Protein AF-J9C7C2-F1 (afdb_monomer_lite)

Foldseek 3Di:
DPVVVVVVVVVLVLLCLLDVVVVVVVVPDPDPVCVVVVVVVVVVVVVVVVVVVVVLLVVLVVCCVVVVDPDQPALSSVCSLVSVLVSQLVPDDVSVVVSVVVVVVVVVVVVVVLVVVLLVQLCCCLPVVVCVVVVDPDDPVRSVVSSVVSSVVVVVVVVVVVVPSNDRPCVVVVLVSQLSSQQRSVLSVCVVPPPPRDPVNNVVSNVCSNVVSVVCVVVVVVVVVVVVVD

pLDDT: mean 80.26, std 10.36, range [35.66, 93.94]

InterPro domains:
  IPR001734 Sodium/solute symporter [PF00474] (2-209)
  IPR001734 Sodium/solute symporter [PS50283] (1-223)
  IPR038377 Sodium/glucose symporter superfamily [G3DSA:1.20.1730.10] (1-229)
  IPR050277 Sodium:Solute Symporter [PTHR48086] (3-219)

Secondary structure (DSSP, 8-state):
--HHHHHHHHHHHHHGGG-HHHHHHHHT-S-HHHHHHHHHHHHHHHHHHHHHHHHHHHHHHHHHHTTSS----GGGGGGHHHHHHHHHHTT-HHHHHHHHHHHHHHHHHHHHHHHHHHHHHHHIIIIIIIIIIT-----HHHHHHHHHHHHHHHHHHHHHHHT-TTS-HHHHHHHHHHHHHHHHHHHHHHHHH-TT--HHHHHHHHHHHHHHHHHHHHHHHHHHHHHTT-

Sequence (230 aa):
YNPINILSMLAWGLGYFGMPHILIRFMAVEDAAKLRLSRRIATVWVVVSLSVAVLIGLIGNAMTAAGAVPALVGPASETLIVKIVALLAGKGWIAAIVAGVILSGILAATMSTADSQLLAASSSVSQNLLQESLGIKLSEKKSFWLARLTVVGIAVVGVILAFDPNSSVFEIVSFAWAGFGATFGPVVLCALFWKRSNLWGALSGMGVGAVANFYLEVCGTTLRWNLGHL

Organism: NCBI:txid749906

Structure (mmCIF, N/CA/C/O backbone):
data_AF-J9C7C2-F1
#
_entry.id   AF-J9C7C2-F1
#
loop_
_atom_site.group_PDB
_atom_site.id
_atom_site.type_symbol
_atom_site.label_atom_id
_atom_site.label_alt_id
_atom_site.label_comp_id
_atom_site.label_asym_id
_atom_site.label_entity_id
_atom_site.label_seq_id
_atom_site.pdbx_PDB_ins_code
_atom_site.Cartn_x
_atom_site.Cartn_y
_atom_site.Cartn_z
_atom_site.occupancy
_atom_site.B_iso_or_equiv
_atom_site.auth_seq_id
_atom_site.auth_comp_id
_atom_site.auth_asym_id
_atom_site.auth_atom_id
_atom_site.pdbx_PDB_model_num
ATOM 1 N N . TYR A 1 1 ? 17.085 -20.659 -3.217 1.00 53.34 1 TYR A N 1
ATOM 2 C CA . TYR A 1 1 ? 16.531 -19.598 -2.351 1.00 53.34 1 TYR A CA 1
ATOM 3 C C . TYR A 1 1 ? 16.647 -20.030 -0.901 1.00 53.34 1 TYR A C 1
ATOM 5 O O . TYR A 1 1 ? 16.417 -21.197 -0.618 1.00 53.34 1 TYR A O 1
ATOM 13 N N . ASN A 1 2 ? 17.049 -19.125 -0.010 1.00 70.31 2 ASN A N 1
ATOM 14 C CA . ASN A 1 2 ? 17.197 -19.403 1.421 1.00 70.31 2 ASN A CA 1
ATOM 15 C C . ASN A 1 2 ? 15.795 -19.661 2.033 1.00 70.31 2 ASN A C 1
ATOM 17 O O . ASN A 1 2 ? 14.898 -18.865 1.746 1.00 70.31 2 ASN A O 1
ATOM 21 N N . PRO A 1 3 ? 15.551 -20.725 2.826 1.00 71.62 3 PRO A N 1
ATOM 22 C CA . PRO A 1 3 ? 14.228 -21.032 3.398 1.00 71.62 3 PRO A CA 1
ATOM 23 C C . PRO A 1 3 ? 13.613 -19.874 4.196 1.00 71.62 3 PRO A C 1
ATOM 25 O O . PRO A 1 3 ? 12.400 -19.681 4.172 1.00 71.62 3 PRO A O 1
ATOM 28 N N . ILE A 1 4 ? 14.451 -19.042 4.815 1.00 69.06 4 ILE A N 1
ATOM 29 C CA . ILE A 1 4 ? 14.043 -17.799 5.479 1.00 69.06 4 ILE A CA 1
ATOM 30 C C . ILE A 1 4 ? 13.357 -16.819 4.524 1.00 69.06 4 ILE A C 1
ATOM 32 O O . ILE A 1 4 ? 12.338 -16.249 4.884 1.00 69.06 4 ILE A O 1
ATOM 36 N N . ASN A 1 5 ? 13.831 -16.676 3.286 1.00 66.56 5 ASN A N 1
ATOM 37 C CA . ASN A 1 5 ? 13.221 -15.747 2.333 1.00 66.56 5 ASN A CA 1
ATOM 38 C C . ASN A 1 5 ? 11.827 -16.222 1.914 1.00 66.56 5 ASN A C 1
ATOM 40 O O . ASN A 1 5 ? 10.921 -15.410 1.767 1.00 66.56 5 ASN A O 1
ATOM 44 N N . ILE A 1 6 ? 11.640 -17.536 1.767 1.00 68.75 6 ILE A N 1
ATOM 45 C CA . ILE A 1 6 ? 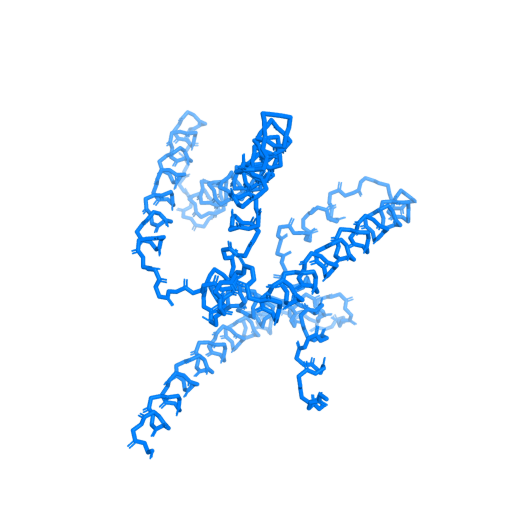10.333 -18.124 1.450 1.00 68.75 6 ILE A CA 1
ATOM 46 C C . ILE A 1 6 ? 9.366 -17.887 2.612 1.00 68.75 6 ILE A C 1
ATOM 48 O O . ILE A 1 6 ? 8.241 -17.446 2.393 1.00 68.75 6 ILE A O 1
ATOM 52 N N . LEU A 1 7 ? 9.815 -18.119 3.848 1.00 70.31 7 LEU A N 1
ATOM 53 C CA . LEU A 1 7 ? 9.001 -17.879 5.037 1.00 70.31 7 LEU A CA 1
ATOM 54 C C . LEU A 1 7 ? 8.636 -16.393 5.183 1.00 70.31 7 LEU A C 1
ATOM 56 O O . LEU A 1 7 ? 7.478 -16.074 5.442 1.00 70.31 7 LEU A O 1
ATOM 60 N N . SER A 1 8 ? 9.584 -15.485 4.935 1.00 69.00 8 SER A N 1
ATOM 61 C CA . SER A 1 8 ? 9.345 -14.039 4.943 1.00 69.00 8 SER A CA 1
ATOM 62 C C . SER A 1 8 ? 8.323 -13.626 3.882 1.00 69.00 8 SER A C 1
ATOM 64 O O . SER A 1 8 ? 7.418 -12.852 4.179 1.00 69.00 8 SER A O 1
ATOM 66 N N . MET A 1 9 ? 8.390 -14.185 2.670 1.00 70.19 9 MET A N 1
ATOM 67 C CA . MET A 1 9 ? 7.403 -13.916 1.613 1.00 70.19 9 MET A CA 1
ATOM 68 C C . MET A 1 9 ? 6.029 -14.545 1.883 1.00 70.19 9 MET A C 1
ATOM 70 O O . MET A 1 9 ? 5.031 -14.077 1.348 1.00 70.19 9 MET A O 1
ATOM 74 N N . LEU A 1 10 ? 5.939 -15.587 2.712 1.00 70.38 10 LEU A N 1
ATOM 75 C CA . LEU A 1 10 ? 4.655 -16.124 3.176 1.00 70.38 10 LEU A CA 1
ATOM 76 C C . LEU A 1 10 ? 4.070 -15.287 4.319 1.00 70.38 10 LEU A C 1
ATOM 78 O O . LEU A 1 10 ? 2.856 -15.085 4.373 1.00 70.38 10 LEU A O 1
ATOM 82 N N . ALA A 1 11 ? 4.925 -14.750 5.195 1.00 71.06 11 ALA A N 1
ATOM 83 C CA . ALA A 1 11 ? 4.525 -13.860 6.283 1.00 71.06 11 ALA A CA 1
ATOM 84 C C . ALA A 1 11 ? 3.867 -12.569 5.773 1.00 71.06 11 ALA A C 1
ATOM 86 O O . ALA A 1 11 ? 2.992 -12.031 6.450 1.00 71.06 11 ALA A O 1
ATOM 87 N N . TRP A 1 12 ? 4.197 -12.144 4.546 1.00 73.38 12 TRP A N 1
ATOM 88 C CA . TRP A 1 12 ? 3.485 -11.091 3.820 1.00 73.38 12 TRP A CA 1
ATOM 89 C C . TRP A 1 12 ? 1.954 -11.339 3.870 1.00 73.38 12 TRP A C 1
ATOM 91 O O . TRP A 1 12 ? 1.187 -10.492 4.324 1.00 73.38 12 TRP A O 1
ATOM 101 N N . GLY A 1 13 ? 1.479 -12.548 3.554 1.00 72.81 13 GLY A N 1
ATOM 102 C CA . GLY A 1 13 ? 0.043 -12.868 3.564 1.00 72.81 13 GLY A CA 1
ATOM 103 C C . GLY A 1 13 ? -0.665 -12.648 4.912 1.00 72.81 13 GLY A C 1
ATOM 104 O O . GLY A 1 13 ? -1.847 -12.302 4.932 1.00 72.81 13 GLY A O 1
ATOM 105 N N . LEU A 1 14 ? 0.049 -12.784 6.034 1.00 72.06 14 LEU A N 1
ATOM 106 C CA . LEU A 1 14 ? -0.508 -12.583 7.377 1.00 72.06 14 LEU A CA 1
ATOM 107 C C . LEU A 1 14 ? -0.761 -11.104 7.700 1.00 72.06 14 LEU A C 1
ATOM 109 O O . LEU A 1 14 ? -1.645 -10.795 8.500 1.00 72.06 14 LEU A O 1
ATOM 113 N N . GLY A 1 15 ? -0.053 -10.182 7.042 1.00 73.94 15 GLY A N 1
ATOM 114 C CA . GLY A 1 15 ? -0.240 -8.745 7.232 1.00 73.94 15 GLY A CA 1
ATOM 115 C C . GLY A 1 15 ? -1.635 -8.253 6.827 1.00 73.94 15 GLY A C 1
ATOM 116 O O . GLY A 1 15 ? -2.112 -7.255 7.363 1.00 73.94 15 GLY A O 1
ATOM 117 N N . TYR A 1 16 ? -2.338 -8.962 5.933 1.00 78.44 16 TYR A N 1
ATOM 118 C CA . TYR A 1 16 ? -3.707 -8.612 5.527 1.00 78.44 16 TYR A CA 1
ATOM 119 C C . TYR A 1 16 ? -4.706 -8.629 6.692 1.00 78.44 16 TYR A C 1
ATOM 121 O O . TYR A 1 16 ? -5.627 -7.814 6.714 1.00 78.44 16 TYR A O 1
ATOM 129 N N . PHE A 1 17 ? -4.515 -9.505 7.683 1.00 74.00 17 PHE A N 1
ATOM 130 C CA . PHE A 1 17 ? -5.394 -9.572 8.856 1.00 74.00 17 PHE A CA 1
ATOM 131 C C . PHE A 1 17 ? -5.245 -8.360 9.779 1.00 74.00 17 PHE A C 1
ATOM 133 O O . PHE A 1 17 ? -6.165 -8.058 10.529 1.00 74.00 17 PHE A O 1
ATOM 140 N N . GLY A 1 18 ? -4.110 -7.656 9.723 1.00 75.38 18 GLY A N 1
ATOM 141 C CA . GLY A 1 18 ? -3.848 -6.463 10.529 1.00 75.38 18 GLY A CA 1
ATOM 142 C C . GLY A 1 18 ? -4.337 -5.157 9.900 1.00 75.38 18 GLY A C 1
ATOM 143 O O . GLY A 1 18 ? -4.138 -4.093 10.475 1.00 75.38 18 GLY A O 1
ATOM 144 N N . MET A 1 19 ? -4.955 -5.196 8.716 1.00 82.06 19 MET A N 1
ATOM 145 C CA . MET A 1 19 ? -5.373 -3.989 8.007 1.00 82.06 19 MET A CA 1
ATOM 146 C C . MET A 1 19 ? -6.823 -3.601 8.343 1.00 82.06 19 MET A C 1
ATOM 148 O O . MET A 1 19 ? -7.756 -4.189 7.784 1.00 82.06 19 MET A O 1
ATOM 152 N N . PRO A 1 20 ? -7.065 -2.568 9.174 1.00 72.62 20 PRO A N 1
ATOM 153 C CA . PRO A 1 20 ? -8.422 -2.201 9.584 1.00 72.62 20 PRO A CA 1
ATOM 154 C C . PRO A 1 20 ? -9.309 -1.802 8.398 1.00 72.62 20 PRO A C 1
ATOM 156 O O . PRO A 1 20 ? -10.482 -2.162 8.360 1.00 72.62 20 PRO A O 1
ATOM 159 N N . HIS A 1 21 ? -8.746 -1.150 7.378 1.00 74.75 21 HIS A N 1
ATOM 160 C CA . HIS A 1 21 ? -9.484 -0.714 6.188 1.00 74.75 21 HIS A CA 1
ATOM 161 C C . HIS A 1 21 ? -10.038 -1.872 5.334 1.00 74.75 21 HIS A C 1
ATOM 163 O O . HIS A 1 21 ? -11.020 -1.691 4.615 1.00 74.75 21 HIS A O 1
ATOM 169 N N . ILE A 1 22 ? -9.432 -3.061 5.406 1.00 78.12 22 ILE A N 1
ATOM 170 C CA . ILE A 1 22 ? -9.943 -4.265 4.738 1.00 78.12 22 ILE A CA 1
ATOM 171 C C . ILE A 1 22 ? -10.990 -4.941 5.625 1.00 78.12 22 ILE A C 1
ATOM 173 O O . ILE A 1 22 ? -12.046 -5.344 5.137 1.00 78.12 22 ILE A O 1
ATOM 177 N N . LEU A 1 23 ? -10.736 -5.017 6.934 1.00 74.38 23 LEU A N 1
ATOM 178 C CA . LEU A 1 23 ? -11.652 -5.632 7.897 1.00 74.38 23 LEU A CA 1
ATOM 179 C C . LEU A 1 23 ? -13.019 -4.943 7.918 1.00 74.38 23 LEU A C 1
ATOM 181 O O . LEU A 1 23 ? -14.037 -5.628 7.846 1.00 74.38 23 LEU A O 1
ATOM 185 N N . ILE A 1 24 ? -13.060 -3.607 7.913 1.00 74.31 24 ILE A N 1
ATOM 186 C CA . ILE A 1 24 ? -14.331 -2.864 7.872 1.00 74.31 24 ILE A CA 1
ATOM 187 C C . ILE A 1 24 ? -15.140 -3.163 6.603 1.00 74.31 24 ILE A C 1
ATOM 189 O O . ILE A 1 24 ? -16.366 -3.194 6.652 1.00 74.31 24 ILE A O 1
ATOM 193 N N . ARG A 1 25 ? -14.477 -3.451 5.473 1.00 75.38 25 ARG A N 1
ATOM 194 C CA . ARG A 1 25 ? -15.160 -3.838 4.229 1.00 75.38 25 ARG A CA 1
ATOM 195 C C . ARG A 1 25 ? -15.756 -5.236 4.321 1.00 75.38 25 ARG A C 1
ATOM 197 O O . ARG A 1 25 ? -16.823 -5.455 3.764 1.00 75.38 25 ARG A O 1
ATOM 204 N N . PHE A 1 26 ? -15.107 -6.162 5.029 1.00 73.19 26 PHE A N 1
ATOM 205 C CA . PHE A 1 26 ? -15.687 -7.476 5.318 1.00 73.19 26 PHE A CA 1
ATOM 206 C C . PHE A 1 26 ? -16.857 -7.391 6.304 1.00 73.19 26 PHE A C 1
ATOM 208 O O . PHE A 1 26 ? -17.831 -8.119 6.143 1.00 73.19 26 PHE A O 1
ATOM 215 N N . MET A 1 27 ? -16.785 -6.489 7.287 1.00 72.88 27 MET A N 1
ATOM 216 C CA . MET A 1 27 ? -17.865 -6.257 8.253 1.00 72.88 27 MET A CA 1
ATOM 217 C C . MET A 1 27 ? -19.093 -5.582 7.629 1.00 72.88 27 MET A C 1
ATOM 219 O O . MET A 1 27 ? -20.205 -5.814 8.087 1.00 72.88 27 MET A O 1
ATOM 223 N N . ALA A 1 28 ? -18.907 -4.782 6.576 1.00 76.19 28 ALA A N 1
ATOM 224 C CA . ALA A 1 28 ? -19.986 -4.101 5.859 1.00 76.19 28 ALA A CA 1
ATOM 225 C C . ALA A 1 28 ? -20.731 -4.992 4.842 1.00 76.19 28 ALA A C 1
ATOM 227 O O . ALA A 1 28 ? -21.589 -4.498 4.112 1.00 76.19 28 ALA A O 1
ATOM 228 N N . VAL A 1 29 ? -20.406 -6.287 4.737 1.00 77.88 29 VAL A N 1
ATOM 229 C CA . VAL A 1 29 ? -21.066 -7.170 3.767 1.00 77.88 29 VAL A CA 1
ATOM 230 C C . VAL A 1 29 ? -22.451 -7.579 4.260 1.00 77.88 29 VAL A C 1
ATOM 232 O O . VAL A 1 29 ? -22.587 -8.311 5.234 1.00 77.88 29 VAL A O 1
ATOM 235 N N . GLU A 1 30 ? -23.473 -7.146 3.524 1.00 71.62 30 GLU A N 1
ATOM 236 C CA . GLU A 1 30 ? -24.891 -7.374 3.838 1.00 71.62 30 GLU A CA 1
ATOM 237 C C . GLU A 1 30 ? -25.317 -8.848 3.748 1.00 71.62 30 GLU A C 1
ATOM 239 O O . GLU A 1 30 ? -26.194 -9.288 4.487 1.00 71.62 30 GLU A O 1
ATOM 244 N N . ASP A 1 31 ? -24.709 -9.621 2.841 1.00 83.25 31 ASP A N 1
ATOM 245 C CA . ASP A 1 31 ? -25.094 -11.008 2.568 1.00 83.25 31 ASP A CA 1
ATOM 246 C C . ASP A 1 31 ? -23.875 -11.939 2.547 1.00 83.25 31 ASP A C 1
ATOM 248 O O . ASP A 1 31 ? -23.047 -11.932 1.625 1.00 83.25 31 ASP A O 1
ATOM 252 N N . ALA A 1 32 ? -23.799 -12.802 3.560 1.00 78.06 32 ALA A N 1
ATOM 253 C CA . ALA A 1 32 ? -22.744 -13.795 3.698 1.00 78.06 32 ALA A CA 1
ATOM 254 C C . ALA A 1 32 ? -22.706 -14.804 2.533 1.00 78.06 32 ALA A C 1
ATOM 256 O O . ALA A 1 32 ? -21.648 -15.366 2.235 1.00 78.06 32 ALA A O 1
ATOM 257 N N . ALA A 1 33 ? -23.818 -15.026 1.820 1.00 80.50 33 ALA A N 1
ATOM 258 C CA . ALA A 1 33 ? -23.831 -15.886 0.641 1.00 80.50 33 ALA A CA 1
ATOM 259 C C . ALA A 1 33 ? -23.003 -15.284 -0.509 1.00 80.50 33 ALA A C 1
ATOM 261 O O . ALA A 1 33 ? -22.289 -16.018 -1.204 1.00 80.50 33 ALA A O 1
ATOM 262 N N . LYS A 1 34 ? -23.008 -13.950 -0.654 1.00 79.19 34 LYS A N 1
ATOM 263 C CA . LYS A 1 34 ? -22.245 -13.221 -1.684 1.00 79.19 34 LYS A CA 1
ATOM 264 C C . LYS A 1 34 ? -20.745 -13.152 -1.385 1.00 79.19 34 LYS A C 1
ATOM 266 O O . LYS A 1 34 ? -19.950 -12.998 -2.316 1.00 79.19 34 LYS A O 1
ATOM 271 N N . LEU A 1 35 ? -20.325 -13.373 -0.134 1.00 79.69 35 LEU A N 1
ATOM 272 C CA . LEU A 1 35 ? -18.903 -13.429 0.242 1.00 79.69 35 LEU A CA 1
ATOM 273 C C . LEU A 1 35 ? -18.131 -14.502 -0.529 1.00 79.69 35 LEU A C 1
ATOM 275 O O . LEU A 1 35 ? -16.985 -14.277 -0.915 1.00 79.69 35 LEU A O 1
ATOM 279 N N . ARG A 1 36 ? -18.744 -15.665 -0.794 1.00 80.75 36 ARG A N 1
ATOM 280 C CA . ARG A 1 36 ? -18.074 -16.761 -1.519 1.00 80.75 36 ARG A CA 1
ATOM 281 C C . ARG A 1 36 ? -17.736 -16.378 -2.958 1.00 80.75 36 ARG A C 1
ATOM 283 O O . ARG A 1 36 ? -16.661 -16.733 -3.443 1.00 80.75 36 ARG A O 1
ATOM 290 N N . LEU A 1 37 ? -18.638 -15.656 -3.620 1.00 84.38 37 LEU A N 1
ATOM 291 C CA . LEU A 1 37 ? -18.438 -15.164 -4.980 1.00 84.38 37 LEU A CA 1
ATOM 292 C C . LEU A 1 37 ? -17.423 -14.014 -4.998 1.00 84.38 37 LEU A C 1
ATOM 294 O O . LEU A 1 37 ? -16.458 -14.082 -5.756 1.00 84.38 37 LEU A O 1
ATOM 298 N N . SER A 1 38 ? -17.576 -13.038 -4.097 1.00 83.94 38 SER A N 1
ATOM 299 C CA . SER A 1 38 ? -16.636 -11.920 -3.936 1.00 83.94 38 SER A CA 1
ATOM 300 C C . SER A 1 38 ? -15.202 -12.407 -3.703 1.00 83.94 38 SER A C 1
ATOM 302 O O . SER A 1 38 ? -14.287 -12.013 -4.425 1.00 83.94 38 SER A O 1
ATOM 304 N N . ARG A 1 39 ? -15.011 -13.371 -2.789 1.00 85.69 39 ARG A N 1
ATOM 305 C CA . ARG A 1 39 ? -13.702 -13.984 -2.527 1.00 85.69 39 ARG A CA 1
ATOM 306 C C . ARG A 1 39 ? -13.099 -14.596 -3.787 1.00 85.69 39 ARG A C 1
ATOM 308 O O . ARG A 1 39 ? -11.932 -14.364 -4.063 1.00 85.69 39 ARG A O 1
ATOM 315 N N . ARG A 1 40 ? -13.870 -15.381 -4.550 1.00 87.75 40 ARG A N 1
ATOM 316 C CA . ARG A 1 40 ? -13.365 -16.030 -5.773 1.00 87.75 40 ARG A CA 1
ATOM 317 C C . ARG A 1 40 ? -12.929 -15.003 -6.810 1.00 87.75 40 ARG A C 1
ATOM 319 O O . ARG A 1 40 ? -11.835 -15.137 -7.343 1.00 87.75 40 ARG A O 1
ATOM 326 N N . ILE A 1 41 ? -13.749 -13.985 -7.058 1.00 89.69 41 ILE A N 1
ATOM 327 C CA . ILE A 1 41 ? -13.428 -12.926 -8.022 1.00 89.69 41 ILE A CA 1
ATOM 328 C C . ILE A 1 41 ? -12.165 -12.179 -7.582 1.00 89.69 41 ILE A C 1
ATOM 330 O O . ILE A 1 41 ? -11.237 -12.040 -8.375 1.00 89.69 41 ILE A O 1
ATOM 334 N N . ALA A 1 42 ? -12.089 -11.778 -6.310 1.00 86.38 42 ALA A N 1
ATOM 335 C CA . ALA A 1 42 ? -10.925 -11.089 -5.764 1.00 86.38 42 ALA A CA 1
ATOM 336 C C . ALA A 1 42 ? -9.651 -11.942 -5.871 1.00 86.38 42 ALA A C 1
ATOM 338 O O . ALA A 1 42 ? -8.631 -11.460 -6.356 1.00 86.38 42 ALA A O 1
ATOM 339 N N . THR A 1 43 ? -9.702 -13.221 -5.482 1.00 88.88 43 THR A N 1
ATOM 340 C CA . THR A 1 43 ? -8.540 -14.118 -5.561 1.00 88.88 43 THR A CA 1
ATOM 341 C C . THR A 1 43 ? -8.097 -14.355 -7.004 1.00 88.88 43 THR A C 1
ATOM 343 O O . THR A 1 43 ? -6.902 -14.291 -7.274 1.00 88.88 43 THR A O 1
ATOM 346 N N . VAL A 1 44 ? -9.025 -14.590 -7.940 1.00 93.56 44 VAL A N 1
ATOM 347 C CA . VAL A 1 44 ? -8.685 -14.772 -9.363 1.00 93.56 44 VAL A CA 1
ATOM 348 C C . VAL A 1 44 ? -8.004 -13.521 -9.909 1.00 93.56 44 VAL A C 1
ATOM 350 O O . VAL A 1 44 ? -6.953 -13.625 -10.536 1.00 93.56 44 VAL A O 1
ATOM 353 N N . TRP A 1 45 ? -8.554 -12.340 -9.620 1.00 92.19 45 TRP A N 1
ATOM 354 C CA . TRP A 1 45 ? -7.983 -11.087 -10.099 1.00 92.19 45 TRP A CA 1
ATOM 355 C C . TRP A 1 45 ? -6.586 -10.818 -9.530 1.00 92.19 45 TRP A C 1
ATOM 357 O O . TRP A 1 45 ? -5.698 -10.403 -10.270 1.00 92.19 45 TRP A O 1
ATOM 367 N N . VAL A 1 46 ? -6.362 -11.122 -8.246 1.00 89.50 46 VAL A N 1
ATOM 368 C CA . VAL A 1 46 ? -5.043 -11.005 -7.601 1.00 89.50 46 VAL A CA 1
ATOM 369 C C . VAL A 1 46 ? -4.025 -11.964 -8.217 1.00 89.50 46 VAL A C 1
ATOM 371 O O . VAL A 1 46 ? -2.896 -11.569 -8.486 1.00 89.50 46 VAL A O 1
ATOM 374 N N . VAL A 1 47 ? -4.403 -13.219 -8.473 1.00 91.56 47 VAL A N 1
ATOM 375 C CA . VAL A 1 47 ? -3.491 -14.192 -9.097 1.00 91.56 47 VAL A CA 1
ATOM 376 C C . VAL A 1 47 ? -3.103 -13.741 -10.502 1.00 91.56 47 VAL A C 1
ATOM 378 O O . VAL A 1 47 ? -1.925 -13.797 -10.856 1.00 91.56 47 VAL A O 1
ATOM 381 N N . VAL A 1 48 ? -4.065 -13.255 -11.291 1.00 93.81 48 VAL A N 1
ATOM 382 C CA . VAL A 1 48 ? -3.804 -12.745 -12.642 1.00 93.81 48 VAL A CA 1
ATOM 383 C C . VAL A 1 48 ? -2.884 -11.524 -12.594 1.00 93.81 48 VAL A C 1
ATOM 385 O O . VAL A 1 48 ? -1.866 -11.510 -13.285 1.00 93.81 48 VAL A O 1
ATOM 388 N N . SER A 1 49 ? -3.184 -10.525 -11.759 1.00 90.50 49 SER A N 1
ATOM 389 C CA . SER A 1 49 ? -2.387 -9.294 -11.691 1.00 90.50 49 SER A CA 1
ATOM 390 C C . SER A 1 49 ? -0.962 -9.539 -11.186 1.00 90.50 49 SER A C 1
ATOM 392 O O . SER A 1 49 ? -0.012 -9.021 -11.774 1.00 90.50 49 SER A O 1
ATOM 394 N N . LEU A 1 50 ? -0.784 -10.385 -10.165 1.00 88.69 50 LEU A N 1
ATOM 395 C CA . LEU A 1 50 ? 0.542 -10.760 -9.668 1.00 88.69 50 LEU A CA 1
ATOM 396 C C . LEU A 1 50 ? 1.330 -11.570 -10.700 1.00 88.69 50 LEU A C 1
ATOM 398 O O . LEU A 1 50 ? 2.525 -11.338 -10.865 1.00 88.69 50 LEU A O 1
ATOM 402 N N . SER A 1 51 ? 0.674 -12.470 -11.438 1.00 90.38 51 SER A N 1
ATOM 403 C CA . SER A 1 51 ? 1.332 -13.227 -12.511 1.00 90.38 51 SER A CA 1
ATOM 404 C C . SER A 1 51 ? 1.860 -12.296 -13.604 1.00 90.38 51 SER A C 1
ATOM 406 O O . SER A 1 51 ? 3.001 -12.441 -14.037 1.00 90.38 51 SER A O 1
ATOM 408 N N . VAL A 1 52 ? 1.073 -11.292 -14.005 1.00 90.25 52 VAL A N 1
ATOM 409 C CA . VAL A 1 52 ? 1.505 -10.273 -14.975 1.00 90.25 52 VAL A CA 1
ATOM 410 C C . VAL A 1 52 ? 2.690 -9.465 -14.438 1.00 90.25 52 VAL A C 1
ATOM 412 O O . VAL A 1 52 ? 3.670 -9.279 -15.158 1.00 90.25 52 VAL A O 1
ATOM 415 N N . ALA A 1 53 ? 2.650 -9.035 -13.174 1.00 87.56 53 ALA A N 1
ATOM 416 C CA . ALA A 1 53 ? 3.753 -8.298 -12.556 1.00 87.56 53 ALA A CA 1
ATOM 417 C C . ALA A 1 53 ? 5.061 -9.114 -12.535 1.00 87.56 53 ALA A C 1
ATOM 419 O O . ALA A 1 53 ? 6.121 -8.594 -12.889 1.00 87.56 53 ALA A O 1
ATOM 420 N N . VAL A 1 54 ? 4.985 -10.406 -12.196 1.00 88.25 54 VAL A N 1
ATOM 421 C CA . VAL A 1 54 ? 6.140 -11.321 -12.206 1.00 88.25 54 VAL A CA 1
ATOM 422 C C . VAL A 1 54 ? 6.703 -11.487 -13.618 1.00 88.25 54 VAL A C 1
ATOM 424 O O . VAL A 1 54 ? 7.917 -11.415 -13.800 1.00 88.25 54 VAL A O 1
ATOM 427 N N . LEU A 1 55 ? 5.844 -11.661 -14.629 1.00 88.12 55 LEU A N 1
ATOM 428 C CA . LEU A 1 55 ? 6.278 -11.777 -16.024 1.00 88.12 55 LEU A CA 1
ATOM 429 C C . LEU A 1 55 ? 7.006 -10.516 -16.504 1.00 88.12 55 LEU A C 1
ATOM 431 O O . LEU A 1 55 ? 8.056 -10.625 -17.134 1.00 88.12 55 LEU A O 1
ATOM 435 N N . ILE A 1 56 ? 6.501 -9.327 -16.167 1.00 86.62 56 ILE A N 1
ATOM 436 C CA . ILE A 1 56 ? 7.163 -8.056 -16.501 1.00 86.62 56 ILE A CA 1
ATOM 437 C C . ILE A 1 56 ? 8.539 -7.968 -15.824 1.00 86.62 56 ILE A C 1
ATOM 439 O O . ILE A 1 56 ? 9.512 -7.578 -16.470 1.00 86.62 56 ILE A O 1
ATOM 443 N N . GLY A 1 57 ? 8.646 -8.385 -14.558 1.00 84.75 57 GLY A N 1
ATOM 444 C CA . GLY A 1 57 ? 9.924 -8.453 -13.843 1.00 84.75 57 GLY A CA 1
ATOM 445 C C . GLY A 1 57 ? 10.927 -9.410 -14.498 1.00 84.75 57 GLY A C 1
ATOM 446 O O . GLY A 1 57 ? 12.089 -9.053 -14.689 1.00 84.75 57 GLY A O 1
ATOM 447 N N . LEU A 1 58 ? 10.475 -10.598 -14.915 1.00 85.62 58 LEU A N 1
ATOM 448 C CA . LEU A 1 58 ? 11.305 -11.574 -15.632 1.00 85.62 58 LEU A CA 1
ATOM 449 C C . LEU A 1 58 ? 11.789 -11.035 -16.984 1.00 85.62 58 LEU A C 1
ATOM 451 O O . LEU A 1 58 ? 12.972 -11.160 -17.304 1.00 85.62 58 LEU A O 1
ATOM 455 N N . ILE A 1 59 ? 10.902 -10.397 -17.753 1.00 85.25 59 ILE A N 1
ATOM 456 C CA . ILE A 1 59 ? 11.247 -9.765 -19.034 1.00 85.25 59 ILE A CA 1
ATOM 457 C C . ILE A 1 59 ? 12.266 -8.645 -18.815 1.00 85.25 59 ILE A C 1
ATOM 459 O O . ILE A 1 59 ? 13.265 -8.581 -19.526 1.00 85.25 59 ILE A O 1
ATOM 463 N N . GLY A 1 60 ? 12.068 -7.788 -17.813 1.00 82.25 60 GLY A N 1
ATOM 464 C CA . GLY A 1 60 ? 13.007 -6.712 -17.510 1.00 82.25 60 GLY A CA 1
ATOM 465 C C . GLY A 1 60 ? 14.387 -7.207 -17.069 1.00 82.25 60 GLY A C 1
ATOM 466 O O . GLY A 1 60 ? 15.403 -6.632 -17.469 1.00 82.25 60 GLY A O 1
ATOM 467 N N . ASN A 1 61 ? 14.446 -8.321 -16.334 1.00 80.44 61 ASN A N 1
ATOM 468 C CA . ASN A 1 61 ? 15.707 -8.985 -16.011 1.00 80.44 61 ASN A CA 1
ATOM 469 C C . ASN A 1 61 ? 16.398 -9.535 -17.273 1.00 80.44 61 ASN A C 1
ATOM 471 O O . ASN A 1 61 ? 17.592 -9.324 -17.470 1.00 80.44 61 ASN A O 1
ATOM 475 N N . ALA A 1 62 ? 15.646 -10.169 -18.179 1.00 81.56 62 ALA A N 1
ATOM 476 C CA . ALA A 1 62 ? 16.181 -10.648 -19.454 1.00 81.56 62 ALA A CA 1
ATOM 477 C C . ALA A 1 62 ? 16.672 -9.499 -20.358 1.00 81.56 62 ALA A C 1
ATOM 479 O O . ALA A 1 62 ? 17.722 -9.614 -20.986 1.00 81.56 62 ALA A O 1
ATOM 480 N N . MET A 1 63 ? 15.965 -8.363 -20.387 1.00 79.06 63 MET A N 1
ATOM 481 C CA . MET A 1 63 ? 16.385 -7.160 -21.120 1.00 79.06 63 MET A CA 1
ATOM 482 C C . MET A 1 63 ? 17.660 -6.540 -20.543 1.00 79.06 63 MET A C 1
ATOM 484 O O . MET A 1 63 ? 18.499 -6.050 -21.297 1.00 79.06 63 MET A O 1
ATOM 488 N N . THR A 1 64 ? 17.819 -6.587 -19.221 1.00 79.00 64 THR A N 1
ATOM 489 C CA . THR A 1 64 ? 19.053 -6.177 -18.541 1.00 79.00 64 THR A CA 1
ATOM 490 C C . THR A 1 64 ? 20.215 -7.096 -18.920 1.00 79.00 64 THR A C 1
ATOM 492 O O . THR A 1 64 ? 21.280 -6.618 -19.300 1.00 79.00 64 THR A O 1
ATOM 495 N N . ALA A 1 65 ? 19.996 -8.415 -18.901 1.00 74.44 65 ALA A N 1
ATOM 496 C CA . ALA A 1 65 ? 21.000 -9.404 -19.295 1.00 74.44 65 ALA A CA 1
ATOM 497 C C . ALA A 1 65 ? 21.398 -9.297 -20.780 1.00 74.44 65 ALA A C 1
ATOM 499 O O . ALA A 1 65 ? 22.548 -9.541 -21.131 1.00 74.44 65 ALA A O 1
ATOM 500 N N . ALA A 1 66 ? 20.468 -8.885 -21.645 1.00 75.50 66 ALA A N 1
ATOM 501 C CA . ALA A 1 66 ? 20.711 -8.622 -23.063 1.00 75.50 66 ALA A CA 1
ATOM 502 C C . ALA A 1 66 ? 21.365 -7.250 -23.344 1.00 75.50 66 ALA A C 1
ATOM 504 O O . ALA A 1 66 ? 21.587 -6.911 -24.504 1.00 75.50 66 ALA A O 1
ATOM 505 N N . GLY A 1 67 ? 21.639 -6.439 -22.314 1.00 73.12 67 GLY A N 1
ATOM 506 C CA . GLY A 1 67 ? 22.254 -5.114 -22.450 1.00 73.12 67 GLY A CA 1
ATOM 507 C C . GLY A 1 67 ? 21.321 -4.011 -22.968 1.00 73.12 67 GLY A C 1
ATOM 508 O O . GLY A 1 67 ? 21.783 -2.914 -23.268 1.00 73.12 67 GLY A O 1
ATOM 509 N N . ALA A 1 68 ? 20.012 -4.266 -23.069 1.00 69.88 68 ALA A N 1
ATOM 510 C CA . ALA A 1 68 ? 19.036 -3.282 -23.545 1.00 69.88 68 ALA A CA 1
ATOM 511 C C . ALA A 1 68 ? 18.658 -2.240 -22.475 1.00 69.88 68 ALA A C 1
ATOM 513 O O . ALA A 1 68 ? 18.206 -1.148 -22.811 1.00 69.88 68 ALA A O 1
ATOM 514 N N . VAL A 1 69 ? 18.823 -2.575 -21.191 1.00 70.50 69 VAL A N 1
ATOM 515 C CA . VAL A 1 69 ? 18.542 -1.710 -20.032 1.00 70.50 69 VAL A CA 1
ATOM 516 C C . VAL A 1 69 ? 19.747 -1.785 -19.084 1.00 70.50 69 VAL A C 1
ATOM 518 O O . VAL A 1 69 ? 20.265 -2.884 -18.880 1.00 70.50 69 VAL A O 1
ATOM 521 N N . PRO A 1 70 ? 20.216 -0.670 -18.490 1.00 70.88 70 PRO A N 1
ATOM 522 C CA . PRO A 1 70 ? 21.266 -0.721 -17.473 1.00 70.88 70 PRO A CA 1
ATOM 523 C C . PRO A 1 70 ? 20.820 -1.560 -16.272 1.00 70.88 70 PRO A C 1
ATOM 525 O O . PRO A 1 70 ? 19.647 -1.522 -15.903 1.00 70.88 70 PRO A O 1
ATOM 528 N N . ALA A 1 71 ? 21.754 -2.272 -15.636 1.00 67.19 71 ALA A N 1
ATOM 529 C CA . ALA A 1 71 ? 21.465 -3.069 -14.448 1.00 67.19 71 ALA A CA 1
ATOM 530 C C . ALA A 1 71 ? 20.873 -2.199 -13.332 1.00 67.19 71 ALA A C 1
ATOM 532 O O . ALA A 1 71 ? 21.541 -1.336 -12.764 1.00 67.19 71 ALA A O 1
ATOM 533 N N . LEU A 1 72 ? 19.588 -2.412 -13.050 1.00 69.38 72 LEU A N 1
ATOM 534 C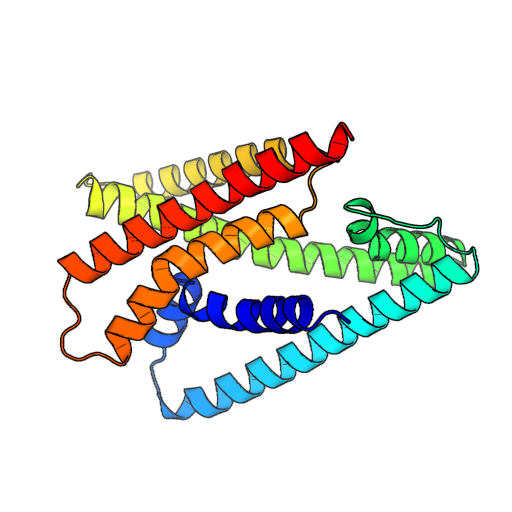 CA . LEU A 1 72 ? 18.863 -1.720 -11.996 1.00 69.38 72 LEU A CA 1
ATOM 535 C C . LEU A 1 72 ? 19.007 -2.518 -10.700 1.00 69.38 72 LEU A C 1
ATOM 537 O O . LEU A 1 72 ? 18.401 -3.578 -10.555 1.00 69.38 72 LEU A O 1
ATOM 541 N N . VAL A 1 73 ? 19.803 -2.008 -9.763 1.00 63.00 73 VAL A N 1
ATOM 542 C CA . VAL A 1 73 ? 20.000 -2.619 -8.442 1.00 63.00 73 VAL A CA 1
ATOM 543 C C . VAL A 1 73 ? 19.414 -1.696 -7.373 1.00 63.00 73 VAL A C 1
ATOM 545 O O . VAL A 1 73 ? 19.549 -0.476 -7.461 1.00 63.00 73 VAL A O 1
ATOM 548 N N . GLY A 1 74 ? 18.742 -2.270 -6.372 1.00 67.25 74 GLY A N 1
ATOM 549 C CA . GLY A 1 74 ? 18.163 -1.515 -5.256 1.00 67.25 74 GLY A CA 1
ATOM 550 C C . GLY A 1 74 ? 16.898 -0.722 -5.636 1.00 67.25 74 GLY A C 1
ATOM 551 O O . GLY A 1 74 ? 16.123 -1.201 -6.472 1.00 67.25 74 GLY A O 1
ATOM 552 N N . PRO A 1 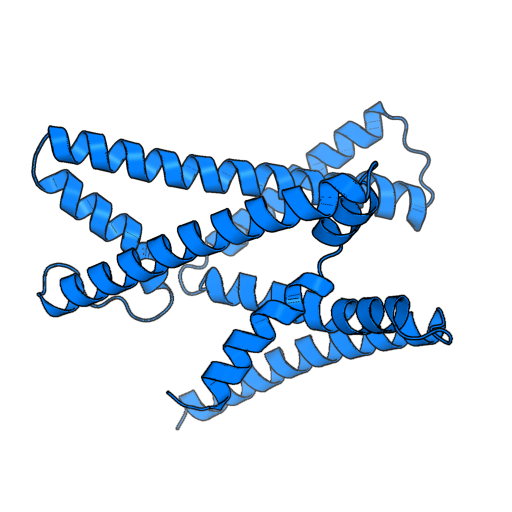75 ? 16.676 0.480 -5.063 1.00 65.94 75 PRO A N 1
ATOM 553 C CA . PRO A 1 75 ? 15.486 1.312 -5.312 1.00 65.94 75 PRO A CA 1
ATOM 554 C C . PRO A 1 75 ? 15.247 1.610 -6.799 1.00 65.94 75 PRO A C 1
ATOM 556 O O . PRO A 1 75 ? 14.115 1.715 -7.263 1.00 65.94 75 PRO A O 1
ATOM 559 N N . ALA A 1 76 ? 16.319 1.645 -7.597 1.00 69.75 76 ALA A N 1
ATOM 560 C CA . ALA A 1 76 ? 16.237 1.865 -9.035 1.00 69.75 76 ALA A CA 1
ATOM 561 C C . ALA A 1 76 ? 15.478 0.750 -9.786 1.00 69.75 76 ALA A C 1
ATOM 563 O O . ALA A 1 76 ? 14.988 0.997 -10.891 1.00 69.75 76 ALA A O 1
ATOM 564 N N . SER A 1 77 ? 15.346 -0.452 -9.208 1.00 76.00 77 SER A N 1
ATOM 565 C CA . SER A 1 77 ? 14.576 -1.566 -9.790 1.00 76.00 77 SER A CA 1
ATOM 566 C C . SER A 1 77 ? 13.079 -1.266 -9.915 1.00 76.00 77 SER A C 1
ATOM 568 O O . SER A 1 77 ? 12.430 -1.757 -10.836 1.00 76.00 77 SER A O 1
ATOM 570 N N . GLU A 1 78 ? 12.543 -0.375 -9.081 1.00 77.00 78 GLU A N 1
ATOM 571 C CA . GLU A 1 78 ? 11.139 0.051 -9.132 1.00 77.00 78 GLU A CA 1
ATOM 572 C C . GLU A 1 78 ? 10.843 0.887 -10.389 1.00 77.00 78 GLU A C 1
ATOM 574 O O . GLU A 1 78 ? 9.718 0.913 -10.887 1.00 77.00 78 GLU A O 1
ATOM 579 N N . THR A 1 79 ? 11.874 1.504 -10.980 1.00 81.31 79 THR A N 1
ATOM 580 C CA . THR A 1 79 ? 11.758 2.295 -12.219 1.00 81.31 79 THR A CA 1
ATOM 581 C C . THR A 1 79 ? 11.799 1.449 -13.496 1.00 81.31 79 THR A C 1
ATOM 583 O O . THR A 1 79 ? 11.686 1.987 -14.600 1.00 81.31 79 THR A O 1
ATOM 586 N N . LEU A 1 80 ? 11.939 0.123 -13.373 1.00 82.69 80 LEU A N 1
ATOM 587 C CA . LEU A 1 80 ? 12.096 -0.811 -14.491 1.00 82.69 80 LEU A CA 1
ATOM 588 C C . LEU A 1 80 ? 11.002 -0.647 -15.551 1.00 82.69 80 LEU A C 1
ATOM 590 O O . LEU A 1 80 ? 11.309 -0.531 -16.736 1.00 82.69 80 LEU A O 1
ATOM 594 N N . ILE A 1 81 ? 9.737 -0.586 -15.129 1.00 82.88 81 ILE A N 1
ATOM 595 C CA . ILE A 1 81 ? 8.598 -0.464 -16.048 1.00 82.88 81 ILE A CA 1
ATOM 596 C C . ILE A 1 81 ? 8.683 0.851 -16.830 1.00 82.88 81 ILE A C 1
ATOM 598 O O . ILE A 1 81 ? 8.535 0.846 -18.049 1.00 82.88 81 ILE A O 1
ATOM 602 N N . VAL A 1 82 ? 9.002 1.961 -16.159 1.00 84.00 82 VAL A N 1
ATOM 603 C CA . VAL A 1 82 ? 9.147 3.279 -16.798 1.00 84.00 82 VAL A CA 1
ATOM 604 C C . VAL A 1 82 ? 10.280 3.262 -17.827 1.00 84.00 82 VAL A C 1
ATOM 606 O O . VAL A 1 82 ? 10.110 3.772 -18.934 1.00 84.00 82 VAL A O 1
ATOM 609 N N . LYS A 1 83 ? 11.411 2.614 -17.518 1.00 82.62 83 LYS A N 1
ATOM 610 C CA . LYS A 1 83 ? 12.528 2.474 -18.465 1.00 82.62 83 LYS A CA 1
ATOM 611 C C . LYS A 1 83 ? 12.175 1.595 -19.667 1.00 82.62 83 LYS A C 1
ATOM 613 O O . LYS A 1 83 ? 12.508 1.959 -20.791 1.00 82.62 83 LYS A O 1
ATOM 618 N N . ILE A 1 84 ? 11.468 0.481 -19.464 1.00 83.19 84 ILE A N 1
ATOM 619 C CA . ILE A 1 84 ? 11.001 -0.385 -20.562 1.00 83.19 84 ILE A CA 1
ATOM 620 C C . ILE A 1 84 ? 10.037 0.383 -21.476 1.00 83.19 84 ILE A C 1
ATOM 622 O O . ILE A 1 84 ? 10.178 0.337 -22.697 1.00 83.19 84 ILE A O 1
ATOM 626 N N . VAL A 1 85 ? 9.094 1.127 -20.893 1.00 85.06 85 VAL A N 1
ATOM 627 C CA . VAL A 1 85 ? 8.127 1.956 -21.627 1.00 85.06 85 VAL A CA 1
ATOM 628 C C . VAL A 1 85 ? 8.836 3.057 -22.424 1.00 85.06 85 VAL A C 1
ATOM 630 O O . VAL A 1 85 ? 8.526 3.251 -23.599 1.00 85.06 85 VAL A O 1
ATOM 633 N N . ALA A 1 86 ? 9.837 3.723 -21.839 1.00 83.56 86 ALA A N 1
ATOM 634 C CA . ALA A 1 86 ? 10.637 4.737 -22.528 1.00 83.56 86 ALA A CA 1
ATOM 635 C C . ALA A 1 86 ? 11.415 4.162 -23.726 1.00 83.56 86 ALA A C 1
ATOM 637 O O . ALA A 1 86 ? 11.433 4.761 -24.801 1.00 83.56 86 ALA A O 1
ATOM 638 N N . LEU A 1 87 ? 12.006 2.971 -23.582 1.00 82.56 87 LEU A N 1
ATOM 639 C CA . LEU A 1 87 ? 12.672 2.282 -24.693 1.00 82.56 87 LEU A CA 1
ATOM 640 C C . LEU A 1 87 ? 11.692 1.851 -25.787 1.00 82.56 87 LEU A C 1
ATOM 642 O O . LEU A 1 87 ? 12.031 1.888 -26.969 1.00 82.56 87 LEU A O 1
ATOM 646 N N . LEU A 1 88 ? 10.481 1.438 -25.409 1.00 82.56 88 LEU A N 1
ATOM 647 C CA . LEU A 1 88 ? 9.435 1.055 -26.351 1.00 82.56 88 LEU A CA 1
ATOM 648 C C . LEU A 1 88 ? 8.951 2.267 -27.160 1.00 82.56 88 LEU A C 1
ATOM 650 O O . LEU A 1 88 ? 8.770 2.152 -28.371 1.00 82.56 88 LEU A O 1
ATOM 654 N N . ALA A 1 89 ? 8.848 3.441 -26.531 1.00 81.94 89 ALA A N 1
ATOM 655 C CA . ALA A 1 89 ? 8.483 4.684 -27.206 1.00 81.94 89 ALA A CA 1
ATOM 656 C C . ALA A 1 89 ? 9.485 5.103 -28.300 1.00 81.94 89 ALA A C 1
ATOM 658 O O . ALA A 1 89 ? 9.085 5.669 -29.315 1.00 81.94 89 ALA A O 1
ATOM 659 N N . GLY A 1 90 ? 10.771 4.770 -28.148 1.00 79.50 90 GLY A N 1
ATOM 660 C CA . GLY A 1 90 ? 11.812 5.074 -29.137 1.00 79.50 90 GLY A CA 1
ATOM 661 C C . GLY A 1 90 ? 11.757 4.244 -30.429 1.00 79.50 90 GLY A C 1
ATOM 662 O O . GLY A 1 90 ? 12.469 4.559 -31.378 1.00 79.50 90 GLY A O 1
ATOM 663 N N . LYS A 1 91 ? 10.930 3.188 -30.499 1.00 81.25 91 LYS A N 1
ATOM 664 C CA . LYS A 1 91 ? 10.892 2.248 -31.640 1.00 81.25 91 LYS A CA 1
ATOM 665 C C . LYS A 1 91 ? 9.896 2.617 -32.749 1.00 81.25 91 LYS A C 1
ATOM 667 O O . LYS A 1 91 ? 9.812 1.900 -33.742 1.00 81.25 91 LYS A O 1
ATOM 672 N N . GLY A 1 92 ? 9.142 3.708 -32.598 1.00 85.56 92 GLY A N 1
ATOM 673 C CA . GLY A 1 92 ? 8.217 4.218 -33.617 1.00 85.56 92 GLY A CA 1
ATOM 674 C C . GLY A 1 92 ? 6.955 4.854 -33.032 1.00 85.56 92 GLY A C 1
ATOM 675 O O . GLY A 1 92 ? 6.638 4.675 -31.859 1.00 85.56 92 GLY A O 1
ATOM 676 N N . TRP A 1 93 ? 6.197 5.575 -33.863 1.00 83.31 93 TRP A N 1
ATOM 677 C CA . TRP A 1 93 ? 5.027 6.354 -33.428 1.00 83.31 93 TRP A CA 1
ATOM 678 C C . TRP A 1 93 ? 3.898 5.494 -32.830 1.00 83.31 93 TRP A C 1
ATOM 680 O O . TRP A 1 93 ? 3.315 5.870 -31.817 1.00 83.31 93 TRP A O 1
ATOM 690 N N . ILE A 1 94 ? 3.638 4.304 -33.387 1.00 85.38 94 ILE A N 1
ATOM 691 C CA . ILE A 1 94 ? 2.648 3.355 -32.840 1.00 85.38 94 ILE A CA 1
ATOM 692 C C . ILE A 1 94 ? 3.087 2.865 -31.455 1.00 85.38 94 ILE A C 1
ATOM 694 O O . ILE A 1 94 ? 2.289 2.824 -30.520 1.00 85.38 94 ILE A O 1
ATOM 698 N N . ALA A 1 95 ? 4.371 2.532 -31.307 1.00 85.19 95 ALA A N 1
ATOM 699 C CA . ALA A 1 95 ? 4.926 2.080 -30.038 1.00 85.19 95 ALA A CA 1
ATOM 700 C C . ALA A 1 95 ? 4.909 3.205 -28.987 1.00 85.19 95 ALA A C 1
ATOM 702 O O . ALA A 1 95 ? 4.569 2.953 -27.836 1.00 85.19 95 ALA A O 1
ATOM 703 N N . ALA A 1 96 ? 5.160 4.457 -29.381 1.00 87.00 96 ALA A N 1
ATOM 704 C CA . ALA A 1 96 ? 5.028 5.620 -28.504 1.00 87.00 96 ALA A CA 1
ATOM 705 C C . ALA A 1 96 ? 3.595 5.822 -27.984 1.00 87.00 96 ALA A C 1
ATOM 707 O O . ALA A 1 96 ? 3.416 6.111 -26.801 1.00 87.00 96 ALA A O 1
ATOM 708 N N . ILE A 1 97 ? 2.570 5.610 -28.819 1.00 90.56 97 ILE A N 1
ATOM 709 C CA . ILE A 1 97 ? 1.166 5.682 -28.378 1.00 90.56 97 ILE A CA 1
ATOM 710 C C . ILE A 1 97 ? 0.871 4.585 -27.348 1.00 90.56 97 ILE A C 1
ATOM 712 O O . ILE A 1 97 ? 0.309 4.867 -26.291 1.00 90.56 97 ILE A O 1
ATOM 716 N N . VAL A 1 98 ? 1.291 3.345 -27.616 1.00 89.06 98 VAL A N 1
ATOM 717 C CA . VAL A 1 98 ? 1.102 2.221 -26.682 1.00 89.06 98 VAL A CA 1
ATOM 718 C C . VAL A 1 98 ? 1.833 2.472 -25.360 1.00 89.06 98 VAL A C 1
ATOM 720 O O . VAL A 1 98 ? 1.257 2.274 -24.292 1.00 89.06 98 VAL A O 1
ATOM 723 N N . ALA A 1 99 ? 3.071 2.967 -25.416 1.00 88.25 99 ALA A N 1
ATOM 724 C CA . ALA A 1 99 ? 3.847 3.367 -24.247 1.00 88.25 99 ALA A CA 1
ATOM 725 C C . ALA A 1 99 ? 3.125 4.444 -23.418 1.00 88.25 99 ALA A C 1
ATOM 727 O O . ALA A 1 99 ? 3.033 4.322 -22.196 1.00 88.25 99 ALA A O 1
ATOM 728 N N . GLY A 1 100 ? 2.556 5.454 -24.085 1.00 88.31 100 GLY A N 1
ATOM 729 C CA . GLY A 1 100 ? 1.746 6.493 -23.450 1.00 88.31 100 GLY A CA 1
ATOM 730 C C . GLY A 1 100 ? 0.523 5.924 -22.732 1.00 88.31 100 GLY A C 1
ATOM 731 O O . GLY A 1 100 ? 0.317 6.221 -21.560 1.00 88.31 100 GLY A O 1
ATOM 732 N N . VAL A 1 101 ? -0.238 5.039 -23.385 1.00 92.31 101 VAL A N 1
ATOM 733 C CA . VAL A 1 101 ? -1.416 4.387 -22.783 1.00 92.31 101 VAL A CA 1
ATOM 734 C C . VAL A 1 101 ? -1.037 3.563 -21.550 1.00 92.31 101 VAL A C 1
ATOM 736 O O . VAL A 1 101 ? -1.723 3.640 -20.531 1.00 92.31 101 VAL A O 1
ATOM 739 N N . ILE A 1 102 ? 0.067 2.810 -21.607 1.00 90.62 102 ILE A N 1
ATOM 740 C CA . ILE A 1 102 ? 0.561 2.028 -20.463 1.00 90.62 102 ILE A CA 1
ATOM 741 C C . ILE A 1 102 ? 0.909 2.955 -19.293 1.00 90.62 102 ILE A C 1
ATOM 743 O O . ILE A 1 102 ? 0.468 2.714 -18.169 1.00 90.62 102 ILE A O 1
ATOM 747 N N . LEU A 1 103 ? 1.660 4.031 -19.550 1.00 90.62 103 LEU A N 1
ATOM 748 C CA . LEU A 1 103 ? 2.066 4.975 -18.509 1.00 90.62 103 LEU A CA 1
ATOM 749 C C . LEU A 1 103 ? 0.858 5.694 -17.893 1.00 90.62 103 LEU A C 1
ATOM 751 O O . LEU A 1 103 ? 0.761 5.794 -16.670 1.00 90.62 103 LEU A O 1
ATOM 755 N N . SER A 1 104 ? -0.094 6.132 -18.721 1.00 92.56 104 SER A N 1
ATOM 756 C CA . SER A 1 104 ? -1.354 6.717 -18.259 1.00 92.56 104 SER A CA 1
ATOM 757 C C . SER A 1 104 ? -2.166 5.736 -17.415 1.00 92.56 104 SER A C 1
ATOM 759 O O . SER A 1 104 ? -2.715 6.136 -16.393 1.00 92.56 104 SER A O 1
ATOM 761 N N . GLY A 1 105 ? -2.213 4.454 -17.790 1.00 92.25 105 GLY A N 1
ATOM 762 C CA . GLY A 1 105 ? -2.898 3.416 -17.018 1.00 92.25 105 GLY A CA 1
ATOM 763 C C . GLY A 1 105 ? -2.288 3.200 -15.631 1.00 92.25 105 GLY A C 1
ATOM 764 O O . GLY A 1 105 ? -3.021 3.119 -14.647 1.00 92.25 105 GLY A O 1
ATOM 765 N N . ILE A 1 106 ? -0.954 3.171 -15.534 1.00 90.56 106 ILE A N 1
ATOM 766 C CA . ILE A 1 106 ? -0.242 3.056 -14.251 1.00 90.56 106 ILE A CA 1
ATOM 767 C C . ILE A 1 106 ? -0.526 4.278 -13.373 1.00 90.56 106 ILE A C 1
ATOM 769 O O . ILE A 1 106 ? -0.882 4.124 -12.207 1.00 90.56 106 ILE A O 1
ATOM 773 N N . LEU A 1 107 ? -0.426 5.488 -13.933 1.00 91.69 107 LEU A N 1
ATOM 774 C CA . LEU A 1 107 ? -0.733 6.720 -13.203 1.00 91.69 107 LEU A CA 1
ATOM 775 C C . LEU A 1 107 ? -2.188 6.750 -12.722 1.00 91.69 107 LEU A C 1
ATOM 777 O O . LEU A 1 107 ? -2.436 7.078 -11.563 1.00 91.69 107 LEU A O 1
ATOM 781 N N . ALA A 1 108 ? -3.138 6.349 -13.570 1.00 93.94 108 ALA A N 1
ATOM 782 C CA . ALA A 1 108 ? -4.552 6.279 -13.214 1.00 93.94 108 ALA A CA 1
ATOM 783 C C . ALA A 1 108 ? -4.815 5.277 -12.075 1.00 93.94 108 ALA A C 1
ATOM 785 O O . ALA A 1 108 ? -5.545 5.590 -11.133 1.00 93.94 108 ALA A O 1
ATOM 786 N N . ALA A 1 109 ? -4.191 4.095 -12.117 1.00 90.38 109 ALA A N 1
ATOM 787 C CA . ALA A 1 109 ? -4.315 3.087 -11.063 1.00 90.38 109 ALA A CA 1
ATOM 788 C C . ALA A 1 109 ? -3.730 3.570 -9.721 1.00 90.38 109 ALA A C 1
ATOM 790 O O . ALA A 1 109 ? -4.350 3.389 -8.665 1.00 90.38 109 ALA A O 1
ATOM 791 N N . THR A 1 110 ? -2.567 4.228 -9.756 1.00 90.31 110 THR A N 1
ATOM 792 C CA . THR A 1 110 ? -1.937 4.820 -8.568 1.00 90.31 110 THR A CA 1
ATOM 793 C C . THR A 1 110 ? -2.798 5.938 -7.984 1.00 90.31 110 THR A C 1
ATOM 795 O O . THR A 1 110 ? -3.024 5.954 -6.775 1.00 90.31 110 THR A O 1
ATOM 798 N N . MET A 1 111 ? -3.343 6.824 -8.824 1.00 92.69 111 MET A N 1
ATOM 799 C CA . MET A 1 111 ? -4.196 7.931 -8.381 1.00 92.69 111 MET A CA 1
ATOM 800 C C . MET A 1 111 ? -5.490 7.425 -7.730 1.00 92.69 111 MET A C 1
ATOM 802 O O . MET A 1 111 ? -5.809 7.833 -6.620 1.00 92.69 111 MET A O 1
ATOM 806 N N . SER A 1 112 ? -6.162 6.434 -8.329 1.00 91.06 112 SER A N 1
ATOM 807 C CA . SER A 1 112 ? -7.370 5.826 -7.745 1.00 91.06 112 SER A CA 1
ATOM 808 C C . SER A 1 112 ? -7.125 5.204 -6.361 1.00 91.06 112 SER A C 1
ATOM 810 O O . SER A 1 112 ? -7.983 5.275 -5.470 1.00 91.06 112 SER A O 1
ATOM 812 N N . THR A 1 113 ? -5.946 4.607 -6.162 1.00 90.75 113 THR A N 1
ATOM 813 C CA . THR A 1 113 ? -5.554 4.032 -4.870 1.00 90.75 113 THR A CA 1
ATOM 814 C C . THR A 1 113 ? -5.220 5.130 -3.863 1.00 90.75 113 THR A C 1
ATOM 816 O O . THR A 1 113 ? -5.700 5.079 -2.729 1.00 90.75 113 THR A O 1
ATOM 819 N N . ALA A 1 114 ? -4.450 6.140 -4.278 1.00 90.44 114 ALA A N 1
ATOM 820 C CA . ALA A 1 114 ? -4.084 7.280 -3.445 1.00 90.44 114 ALA A CA 1
ATOM 821 C C . ALA A 1 114 ? -5.323 8.036 -2.948 1.00 90.44 114 ALA A C 1
ATOM 823 O O . ALA A 1 114 ? -5.444 8.271 -1.747 1.00 90.44 114 ALA A O 1
ATOM 824 N N . ASP A 1 115 ? -6.284 8.320 -3.829 1.00 90.69 115 ASP A N 1
ATOM 825 C CA . ASP A 1 115 ? -7.532 9.008 -3.485 1.00 90.69 115 ASP A CA 1
ATOM 826 C C . ASP A 1 115 ? -8.318 8.249 -2.410 1.00 90.69 115 ASP A C 1
ATOM 828 O O . ASP A 1 115 ? -8.772 8.829 -1.421 1.00 90.69 115 ASP A O 1
ATOM 832 N N . SER A 1 116 ? -8.423 6.925 -2.557 1.00 87.75 116 SER A N 1
ATOM 833 C CA . SER A 1 116 ? -9.124 6.072 -1.593 1.00 87.75 116 SER A CA 1
ATOM 834 C C . SER A 1 116 ? -8.447 6.071 -0.217 1.00 87.75 116 SER A C 1
ATOM 836 O O . SER A 1 116 ? -9.134 6.115 0.806 1.00 87.75 116 SER A O 1
ATOM 838 N N . GLN A 1 117 ? -7.111 6.030 -0.173 1.00 89.56 117 GLN A N 1
ATOM 839 C CA . GLN A 1 117 ? -6.347 6.019 1.081 1.00 89.56 117 GLN A CA 1
ATOM 840 C C . GLN A 1 117 ? -6.334 7.393 1.761 1.00 89.56 117 GLN A C 1
ATOM 842 O O . GLN A 1 117 ? -6.525 7.476 2.975 1.00 89.56 117 GLN A O 1
ATOM 847 N N . LEU A 1 118 ? -6.185 8.476 0.992 1.00 90.62 118 LEU A N 1
ATOM 848 C CA . LEU A 1 118 ? -6.265 9.848 1.496 1.00 90.62 118 LEU A CA 1
ATOM 849 C C . LEU A 1 118 ? -7.647 10.140 2.082 1.00 90.62 118 LEU A C 1
ATOM 851 O O . LEU A 1 118 ? -7.749 10.701 3.175 1.00 90.62 118 LEU A O 1
ATOM 855 N N . LEU A 1 119 ? -8.712 9.708 1.401 1.00 87.19 119 LEU A N 1
ATOM 856 C CA . LEU A 1 119 ? -10.071 9.868 1.901 1.00 87.19 119 LEU A CA 1
ATOM 857 C C . LEU A 1 119 ? -10.281 9.075 3.198 1.00 87.19 119 LEU A C 1
ATOM 859 O O . LEU A 1 119 ? -10.762 9.644 4.179 1.00 87.19 119 LEU A O 1
ATOM 863 N N . ALA A 1 120 ? -9.855 7.809 3.248 1.00 86.88 120 ALA A N 1
ATOM 864 C CA . ALA A 1 120 ? -9.948 6.985 4.453 1.00 86.88 120 ALA A CA 1
ATOM 865 C C . ALA A 1 120 ? -9.176 7.592 5.641 1.00 86.88 120 ALA A C 1
ATOM 867 O O . ALA A 1 120 ? -9.702 7.657 6.757 1.00 86.88 120 ALA A O 1
ATOM 868 N N . ALA A 1 121 ? -7.962 8.097 5.404 1.00 88.56 121 ALA A N 1
ATOM 869 C CA . ALA A 1 121 ? -7.155 8.761 6.424 1.00 88.56 121 ALA A CA 1
ATOM 870 C C . ALA A 1 121 ? -7.816 10.060 6.912 1.00 88.56 121 ALA A C 1
ATOM 872 O O . ALA A 1 121 ? -7.931 10.286 8.117 1.00 88.56 121 ALA A O 1
ATOM 873 N N . SER A 1 122 ? -8.329 10.884 5.995 1.00 87.69 122 SER A N 1
ATOM 874 C CA . SER A 1 122 ? -9.009 12.139 6.340 1.00 87.69 122 SER A CA 1
ATOM 875 C C . SER A 1 122 ? -10.304 11.923 7.132 1.00 87.69 122 SER A C 1
ATOM 877 O O . SER A 1 122 ? -10.580 12.655 8.087 1.00 87.69 122 SER A O 1
ATOM 879 N N . SER A 1 123 ? -11.070 10.877 6.803 1.00 84.88 123 SER A N 1
ATOM 880 C CA . SER A 1 123 ? -12.258 10.482 7.565 1.00 84.88 123 SER A CA 1
ATOM 881 C C . SER A 1 123 ? -11.869 9.994 8.957 1.00 84.88 123 SER A C 1
ATOM 883 O O . SER A 1 123 ? -12.480 10.395 9.942 1.00 84.88 123 SER A O 1
ATOM 885 N N . SER A 1 124 ? -10.798 9.202 9.061 1.00 86.44 124 SER A N 1
ATOM 886 C CA . SER A 1 124 ? -10.307 8.702 10.350 1.00 86.44 124 SER A CA 1
ATOM 887 C C . SER A 1 124 ? -9.858 9.836 11.276 1.00 86.44 124 SER A C 1
ATOM 889 O O . SER A 1 124 ? -10.136 9.805 12.471 1.00 86.44 124 SER A O 1
ATOM 891 N N . VAL A 1 125 ? -9.217 10.877 10.742 1.00 86.06 125 VAL A N 1
ATOM 892 C CA . VAL A 1 125 ? -8.828 12.049 11.539 1.00 86.06 125 VAL A CA 1
ATOM 893 C C . VAL A 1 125 ? -10.051 12.883 11.933 1.00 86.06 125 VAL A C 1
ATOM 895 O O . VAL A 1 125 ? -10.222 13.218 13.103 1.00 86.06 125 VAL A O 1
ATOM 898 N N . SER A 1 126 ? -10.929 13.207 10.982 1.00 83.38 126 SER A N 1
ATOM 899 C CA . SER A 1 126 ? -12.076 14.097 11.229 1.00 83.38 126 SER A CA 1
ATOM 900 C C . SER A 1 126 ? -13.184 13.480 12.093 1.00 83.38 126 SER A C 1
ATOM 902 O O . SER A 1 126 ? -13.825 14.205 12.857 1.00 83.38 126 SER A O 1
ATOM 904 N N . GLN A 1 127 ? -13.414 12.169 11.997 1.00 79.69 127 GLN A N 1
ATOM 905 C CA . GLN A 1 127 ? -14.445 11.455 12.757 1.00 79.69 127 GLN A CA 1
ATOM 906 C C . GLN A 1 127 ? -13.845 10.760 13.984 1.00 79.69 127 GLN A C 1
ATOM 908 O O . GLN A 1 127 ? -14.164 11.143 15.108 1.00 79.69 127 GLN A O 1
ATOM 913 N N . ASN A 1 128 ? -12.918 9.818 13.798 1.00 82.94 128 ASN A N 1
ATOM 914 C CA . ASN A 1 128 ? -12.440 8.982 14.909 1.00 82.94 128 ASN A CA 1
ATOM 915 C C . ASN A 1 128 ? -11.539 9.771 15.874 1.00 82.94 128 ASN A C 1
ATOM 917 O O . ASN A 1 128 ? -11.679 9.677 17.091 1.00 82.94 128 ASN A O 1
ATOM 921 N N . LEU A 1 129 ? -10.613 10.588 15.363 1.00 83.75 129 LEU A N 1
ATOM 922 C CA . LEU A 1 129 ? -9.698 11.323 16.242 1.00 83.75 129 LEU A CA 1
ATOM 923 C C . LEU A 1 129 ? -10.359 12.571 16.847 1.00 83.75 129 LEU A C 1
ATOM 925 O O . LEU A 1 129 ? -10.299 12.796 18.053 1.00 83.75 129 LEU A O 1
ATOM 929 N N . LEU A 1 130 ? -11.003 13.397 16.023 1.00 81.56 130 LEU A N 1
ATOM 930 C CA . LEU A 1 130 ? -11.498 14.702 16.467 1.00 81.56 130 LEU A CA 1
ATOM 931 C C . LEU A 1 130 ? -12.871 14.651 17.145 1.00 81.56 130 LEU A C 1
ATOM 933 O O . LEU A 1 130 ? -13.075 15.350 18.138 1.00 81.56 130 LEU A O 1
ATOM 937 N N . GLN A 1 131 ? -13.806 13.847 16.633 1.00 79.50 131 GLN A N 1
ATOM 938 C CA . GLN A 1 131 ? -15.149 13.755 17.215 1.00 79.50 131 GLN A CA 1
ATOM 939 C C . GLN A 1 131 ? -15.217 12.680 18.300 1.00 79.50 131 GLN A C 1
ATOM 941 O O . GLN A 1 131 ? -15.670 12.987 19.399 1.00 79.50 131 GLN A O 1
ATOM 946 N N . GLU A 1 132 ? -14.745 11.458 18.031 1.00 79.94 132 GLU A N 1
ATOM 947 C CA . GLU A 1 132 ? -14.836 10.360 19.007 1.00 79.94 132 GLU A CA 1
ATOM 948 C C . GLU A 1 132 ? -13.768 10.451 20.104 1.00 79.94 132 GLU A C 1
ATOM 950 O O . GLU A 1 132 ? -14.107 10.387 21.283 1.00 79.94 132 GLU A O 1
ATOM 955 N N . SER A 1 133 ? -12.488 10.636 19.754 1.00 79.88 133 SER A N 1
ATOM 956 C CA . SER A 1 133 ? -11.413 10.643 20.759 1.00 79.88 133 SER A CA 1
ATOM 957 C C . SER A 1 133 ? -11.269 11.975 21.501 1.00 79.88 133 SER A C 1
ATOM 959 O O . SER A 1 133 ? -11.003 11.961 22.700 1.00 79.88 133 SER A O 1
ATOM 961 N N . LEU A 1 134 ? -11.400 13.117 20.817 1.00 78.75 134 LEU A N 1
ATOM 962 C CA . LEU A 1 134 ? -11.245 14.451 21.423 1.00 78.75 134 LEU A CA 1
ATOM 963 C C . LEU A 1 134 ? -12.579 15.099 21.831 1.00 78.75 134 LEU A C 1
ATOM 965 O O . LEU A 1 134 ? -12.573 16.148 22.474 1.00 78.75 134 LEU A O 1
ATOM 969 N N . GLY A 1 135 ? -13.721 14.501 21.473 1.00 73.31 135 GLY A N 1
ATOM 970 C CA . GLY A 1 135 ? -15.046 14.985 21.871 1.00 73.31 135 GLY A CA 1
ATOM 971 C C . GLY A 1 135 ? -15.441 16.341 21.272 1.00 73.31 135 GLY A C 1
ATOM 972 O O . GLY A 1 135 ? -16.365 16.993 21.769 1.00 73.31 135 GLY A O 1
ATOM 973 N N . ILE A 1 136 ? -14.754 16.810 20.224 1.00 75.38 136 ILE A N 1
ATOM 974 C CA . ILE A 1 136 ? -15.024 18.119 19.626 1.00 75.38 136 ILE A CA 1
ATOM 975 C C . ILE A 1 136 ? -16.297 18.004 18.782 1.00 75.38 136 ILE A C 1
ATOM 977 O O . ILE A 1 136 ? -16.305 17.377 17.723 1.00 75.38 136 ILE A O 1
ATOM 981 N N . LYS A 1 137 ? -17.383 18.658 19.215 1.00 69.75 137 LYS A N 1
ATOM 982 C CA . LYS A 1 137 ? -18.623 18.780 18.428 1.00 69.75 137 LYS A CA 1
ATOM 983 C C . LYS A 1 137 ? -18.390 19.674 17.208 1.00 69.75 137 LYS A C 1
ATOM 985 O O . LYS A 1 137 ? -18.609 20.885 17.242 1.00 69.75 137 LYS A O 1
ATOM 990 N N . LEU A 1 138 ? -17.915 19.079 16.121 1.00 66.38 138 LEU A N 1
ATOM 991 C CA . LEU A 1 138 ? -17.727 19.757 14.845 1.00 66.38 138 LEU A CA 1
ATOM 992 C C . LEU A 1 138 ? -19.054 19.792 14.079 1.00 66.38 138 LEU A C 1
ATOM 994 O O . LEU A 1 138 ? -19.678 18.768 13.837 1.00 66.38 138 LEU A O 1
ATOM 998 N N . SER A 1 139 ? -19.474 20.986 13.658 1.00 75.50 139 SER A N 1
ATOM 999 C CA . SER A 1 139 ? -20.520 21.126 12.636 1.00 75.50 139 SER A CA 1
ATOM 1000 C C . SER A 1 139 ? -20.058 20.458 11.333 1.00 75.50 139 SER A C 1
ATOM 1002 O O . SER A 1 139 ? -18.876 20.564 10.998 1.00 75.50 139 SER A O 1
ATOM 1004 N N . GLU A 1 140 ? -20.965 19.836 10.568 1.00 74.94 140 GLU A N 1
ATOM 1005 C CA . GLU A 1 140 ? -20.644 19.150 9.300 1.00 74.94 140 GLU A CA 1
ATOM 1006 C C . GLU A 1 140 ? -19.756 19.991 8.374 1.00 74.94 140 GLU A C 1
ATOM 1008 O O . GLU A 1 140 ? -18.742 19.508 7.870 1.00 74.94 140 GLU A O 1
ATOM 1013 N N . LYS A 1 141 ? -20.057 21.289 8.223 1.00 79.56 141 LYS A N 1
ATOM 1014 C CA . LYS A 1 141 ? -19.255 22.207 7.396 1.00 79.56 141 LYS A CA 1
ATOM 1015 C C . LYS A 1 141 ? -17.808 22.334 7.882 1.00 79.56 141 LYS A C 1
ATOM 1017 O O . LYS A 1 141 ? -16.896 22.409 7.064 1.00 79.56 141 LYS A O 1
ATOM 1022 N N . LYS A 1 142 ? -17.586 22.361 9.201 1.00 80.56 142 LYS A N 1
ATOM 1023 C CA . LYS A 1 142 ? -16.239 22.417 9.794 1.00 80.56 142 LYS A CA 1
ATOM 1024 C C . LYS A 1 142 ? -15.520 21.075 9.660 1.00 80.56 142 LYS A C 1
ATOM 1026 O O . LYS A 1 142 ? -14.324 21.071 9.397 1.00 80.56 142 LYS A O 1
ATOM 1031 N N . SER A 1 143 ? -16.248 19.964 9.780 1.00 77.31 143 SER A N 1
ATOM 1032 C CA . SER A 1 143 ? -15.696 18.617 9.600 1.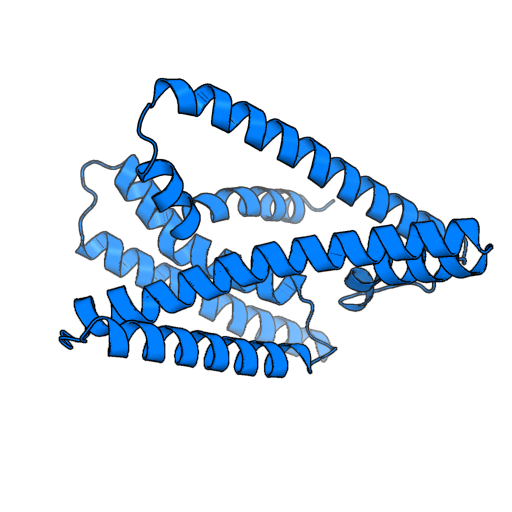00 77.31 143 SER A CA 1
ATOM 1033 C C . SER A 1 143 ? -15.185 18.403 8.169 1.00 77.31 143 SER A C 1
ATOM 1035 O O . SER A 1 143 ? -14.042 17.993 7.981 1.00 77.31 143 SER A O 1
ATOM 1037 N N . PHE A 1 144 ? -15.952 18.821 7.152 1.00 81.81 144 PHE A N 1
ATOM 1038 C CA . PHE A 1 144 ? -15.509 18.782 5.751 1.00 81.81 144 PHE A CA 1
ATOM 1039 C C . PHE A 1 144 ? -14.265 19.637 5.480 1.00 81.81 144 PHE A C 1
ATOM 1041 O O . PHE A 1 144 ? -13.353 19.197 4.779 1.00 81.81 144 PHE A O 1
ATOM 1048 N N . TRP A 1 145 ? -14.206 20.855 6.027 1.00 85.00 145 TRP A N 1
ATOM 1049 C CA . TRP A 1 145 ? -13.027 21.715 5.886 1.00 85.00 145 TRP A CA 1
ATOM 1050 C C . TRP A 1 145 ? -11.786 21.110 6.539 1.00 85.00 145 TRP A C 1
ATOM 1052 O O . TRP A 1 145 ? -10.702 21.152 5.960 1.00 85.00 145 TRP A O 1
ATOM 1062 N N . LEU A 1 146 ? -11.954 20.513 7.715 1.00 85.06 146 LEU A N 1
ATOM 1063 C CA . LEU A 1 146 ? -10.865 19.889 8.448 1.00 85.06 146 LEU A CA 1
ATOM 1064 C C . LEU A 1 146 ? -10.365 18.625 7.747 1.00 85.06 146 LEU A C 1
ATOM 1066 O O . LEU A 1 146 ? -9.160 18.478 7.584 1.00 85.06 146 LEU A O 1
ATOM 1070 N N . ALA A 1 147 ? -11.266 17.789 7.225 1.00 85.25 147 ALA A N 1
ATOM 1071 C CA . ALA A 1 147 ? -10.899 16.643 6.397 1.00 85.25 147 ALA A CA 1
ATOM 1072 C C . ALA A 1 147 ? -10.068 17.072 5.173 1.00 85.25 147 ALA A C 1
ATOM 1074 O O . ALA A 1 147 ? -9.024 16.480 4.905 1.00 85.25 147 ALA A O 1
ATOM 1075 N N . ARG A 1 148 ? -10.458 18.152 4.476 1.00 88.62 148 ARG A N 1
ATOM 1076 C CA . ARG A 1 148 ? -9.671 18.709 3.357 1.00 88.62 148 ARG A CA 1
ATOM 1077 C C . ARG A 1 148 ? -8.285 19.183 3.794 1.00 88.62 148 ARG A C 1
ATOM 1079 O O . ARG A 1 148 ? -7.311 18.890 3.107 1.00 88.62 148 ARG A O 1
ATOM 1086 N N . LEU A 1 149 ? -8.179 19.876 4.931 1.00 89.56 149 LEU A N 1
ATOM 1087 C CA . LEU A 1 149 ? -6.883 20.292 5.483 1.00 89.56 149 LEU A CA 1
ATOM 1088 C C . LEU A 1 149 ? -6.005 19.089 5.840 1.00 89.56 149 LEU A C 1
ATOM 1090 O O . LEU A 1 149 ? -4.809 19.110 5.565 1.00 89.56 149 LEU A O 1
ATOM 1094 N N . THR A 1 150 ? -6.589 18.024 6.394 1.00 89.25 150 THR A N 1
ATOM 1095 C CA . THR A 1 150 ? -5.866 16.779 6.667 1.00 89.25 150 THR A CA 1
ATOM 1096 C C . THR A 1 150 ? -5.350 16.138 5.381 1.00 89.25 150 THR A C 1
ATOM 1098 O O . THR A 1 150 ? -4.189 15.745 5.346 1.00 89.25 150 THR A O 1
ATOM 1101 N N . VAL A 1 151 ? -6.158 16.074 4.312 1.00 90.31 151 VAL A N 1
ATOM 1102 C CA . VAL A 1 151 ? -5.703 15.562 3.004 1.00 90.31 151 VAL A CA 1
ATOM 1103 C C . VAL A 1 151 ? -4.503 16.360 2.498 1.00 90.31 151 VAL A C 1
ATOM 1105 O O . VAL A 1 151 ? -3.501 15.764 2.115 1.00 90.31 151 VAL A O 1
ATOM 1108 N N . VAL A 1 152 ? -4.573 17.695 2.545 1.00 92.12 152 VAL A N 1
ATOM 1109 C CA . VAL A 1 152 ? -3.458 18.562 2.132 1.00 92.12 152 VAL A CA 1
ATOM 1110 C C . VAL A 1 152 ? -2.221 18.312 2.997 1.00 92.12 152 VAL A C 1
ATOM 1112 O O . VAL A 1 152 ? -1.127 18.169 2.461 1.00 92.12 152 VAL A O 1
ATOM 1115 N N . GLY A 1 153 ? -2.382 18.194 4.317 1.00 91.81 153 GLY A N 1
ATOM 1116 C CA . GLY A 1 153 ? -1.278 17.895 5.231 1.00 91.81 153 GLY A CA 1
ATOM 1117 C C . GLY A 1 153 ? -0.597 16.559 4.925 1.00 91.81 153 GLY A C 1
ATOM 1118 O O . GLY A 1 153 ? 0.626 16.505 4.817 1.00 91.81 153 GLY A O 1
ATOM 1119 N N . ILE A 1 154 ? -1.379 15.494 4.713 1.00 90.56 154 ILE A N 1
ATOM 1120 C CA . ILE A 1 154 ? -0.850 14.173 4.342 1.00 90.56 154 ILE A CA 1
ATOM 1121 C C . ILE A 1 154 ? -0.151 14.235 2.977 1.00 90.56 154 ILE A C 1
ATOM 1123 O O . ILE A 1 154 ? 0.926 13.665 2.822 1.00 90.56 154 ILE A O 1
ATOM 1127 N N . ALA A 1 155 ? -0.718 14.956 2.005 1.00 90.12 155 ALA A N 1
ATOM 1128 C CA . ALA A 1 155 ? -0.113 15.121 0.685 1.00 90.12 155 ALA A CA 1
ATOM 1129 C C . ALA A 1 155 ? 1.248 15.832 0.757 1.00 90.12 155 ALA A C 1
ATOM 1131 O O . ALA A 1 155 ? 2.199 15.385 0.120 1.00 90.12 155 ALA A O 1
ATOM 1132 N N . VAL A 1 156 ? 1.375 16.887 1.569 1.00 92.06 156 VAL A N 1
ATOM 1133 C CA . VAL A 1 156 ? 2.652 17.590 1.781 1.00 92.06 156 VAL A CA 1
ATOM 1134 C C . VAL A 1 156 ? 3.701 16.654 2.381 1.00 92.06 156 VAL A C 1
ATOM 1136 O O . VAL A 1 156 ? 4.819 16.595 1.875 1.00 92.06 156 VAL A O 1
ATOM 1139 N N . VAL A 1 157 ? 3.345 15.878 3.409 1.00 89.25 157 VAL A N 1
ATOM 1140 C CA . VAL A 1 157 ? 4.258 14.882 3.999 1.00 89.25 157 VAL A CA 1
ATOM 1141 C C . VAL A 1 157 ? 4.662 13.828 2.965 1.00 89.25 157 VAL A C 1
ATOM 1143 O O . VAL A 1 157 ? 5.840 13.497 2.863 1.00 89.25 157 VAL A O 1
ATOM 1146 N N . GLY A 1 158 ? 3.716 13.346 2.156 1.00 87.56 158 GLY A N 1
ATOM 1147 C CA . GLY A 1 158 ? 3.992 12.401 1.073 1.00 87.56 158 GLY A CA 1
ATOM 1148 C C . GLY A 1 158 ? 4.977 12.950 0.038 1.00 87.56 158 GLY A C 1
ATOM 1149 O O . GLY A 1 158 ? 5.891 12.238 -0.363 1.00 87.56 158 GLY A O 1
ATOM 1150 N N . VAL A 1 159 ? 4.846 14.223 -0.348 1.00 88.06 159 VAL A N 1
ATOM 1151 C CA . VAL A 1 159 ? 5.782 14.893 -1.268 1.00 88.06 159 VAL A CA 1
ATOM 1152 C C . VAL A 1 159 ? 7.176 15.022 -0.652 1.00 88.06 159 VAL A C 1
ATOM 1154 O O . VAL A 1 159 ? 8.162 14.764 -1.334 1.00 88.06 159 VAL A O 1
ATOM 1157 N N . ILE A 1 160 ? 7.270 15.374 0.634 1.00 87.31 160 ILE A N 1
ATOM 1158 C CA . ILE A 1 160 ? 8.555 15.455 1.346 1.00 87.31 160 ILE A CA 1
ATOM 1159 C C . ILE A 1 160 ? 9.253 14.090 1.353 1.00 87.31 160 ILE A C 1
ATOM 1161 O O . ILE A 1 160 ? 10.439 14.018 1.049 1.00 87.31 160 ILE A O 1
ATOM 1165 N N . LEU A 1 161 ? 8.521 13.011 1.645 1.00 82.94 161 LEU A N 1
ATOM 1166 C CA . LEU A 1 161 ? 9.070 11.652 1.617 1.00 82.94 161 LEU A CA 1
ATOM 1167 C C . LEU A 1 161 ? 9.462 11.211 0.198 1.00 82.94 161 LEU A C 1
ATOM 1169 O O . LEU A 1 161 ? 10.467 10.531 0.031 1.00 82.94 161 LEU A O 1
ATOM 1173 N N . ALA A 1 162 ? 8.714 11.630 -0.826 1.00 83.44 162 ALA A N 1
ATOM 1174 C CA . ALA A 1 162 ? 9.010 11.310 -2.222 1.00 83.44 162 ALA A CA 1
ATOM 1175 C C . ALA A 1 162 ? 10.256 12.027 -2.776 1.00 83.44 162 ALA A C 1
ATOM 1177 O O . ALA A 1 162 ? 10.779 11.615 -3.811 1.00 83.44 162 ALA A O 1
ATOM 1178 N N . PHE A 1 163 ? 10.732 13.092 -2.122 1.00 79.81 163 PHE A N 1
ATOM 1179 C CA . PHE A 1 163 ? 11.953 13.791 -2.529 1.00 79.81 163 PHE A CA 1
ATOM 1180 C C . PHE A 1 163 ? 13.240 13.046 -2.178 1.00 79.81 163 PHE A C 1
ATOM 1182 O O . PHE A 1 163 ? 14.282 13.433 -2.701 1.00 79.81 163 PHE A O 1
ATOM 1189 N N . ASP A 1 164 ? 13.198 12.014 -1.330 1.00 77.62 164 ASP A N 1
ATOM 1190 C CA . ASP A 1 164 ? 14.363 11.174 -1.054 1.00 77.62 164 ASP A CA 1
ATOM 1191 C C . ASP A 1 164 ? 14.468 10.043 -2.098 1.00 77.62 164 ASP A C 1
ATOM 1193 O O . ASP A 1 164 ? 13.734 9.055 -2.016 1.00 77.62 164 ASP A O 1
ATOM 1197 N N . PRO A 1 165 ? 15.380 10.143 -3.085 1.00 63.72 165 PRO A N 1
ATOM 1198 C CA . PRO A 1 165 ? 15.493 9.157 -4.155 1.00 63.72 165 PRO A CA 1
ATOM 1199 C C . PRO A 1 165 ? 16.193 7.866 -3.705 1.00 63.72 165 PRO A C 1
ATOM 1201 O O . PRO A 1 165 ? 16.230 6.901 -4.468 1.00 63.72 165 PRO A O 1
ATOM 1204 N N . ASN A 1 166 ? 16.783 7.846 -2.503 1.00 64.44 166 ASN A N 1
ATOM 1205 C CA . ASN A 1 166 ? 17.467 6.668 -1.970 1.00 64.44 166 ASN A CA 1
ATOM 1206 C C . ASN A 1 166 ? 16.508 5.718 -1.247 1.00 64.44 166 ASN A C 1
ATOM 1208 O O . ASN A 1 166 ? 16.868 4.565 -1.006 1.00 64.44 166 ASN A O 1
ATOM 1212 N N . SER A 1 167 ? 15.298 6.177 -0.916 1.00 65.44 167 SER A N 1
ATOM 1213 C CA . SER A 1 167 ? 14.291 5.347 -0.267 1.00 65.44 167 SER A CA 1
ATOM 1214 C C . SER A 1 167 ? 13.497 4.548 -1.302 1.00 65.44 167 SER A C 1
ATOM 1216 O O . SER A 1 167 ? 12.951 5.095 -2.259 1.00 65.44 167 SER A O 1
ATOM 1218 N N . SER A 1 168 ? 13.442 3.228 -1.124 1.00 75.75 168 SER A N 1
ATOM 1219 C CA . SER A 1 168 ? 12.615 2.339 -1.942 1.00 75.75 168 SER A CA 1
ATOM 1220 C C . SER A 1 168 ? 11.156 2.452 -1.500 1.00 75.75 168 SER A C 1
ATOM 1222 O O . SER A 1 168 ? 10.848 2.302 -0.314 1.00 75.75 168 SER A O 1
ATOM 1224 N N . VAL A 1 169 ? 10.233 2.659 -2.447 1.00 81.75 169 VAL A N 1
ATOM 1225 C CA . VAL A 1 169 ? 8.791 2.681 -2.147 1.00 81.75 169 VAL A CA 1
ATOM 1226 C C . VAL A 1 169 ? 8.375 1.340 -1.554 1.00 81.75 169 VAL A C 1
ATOM 1228 O O . VAL A 1 169 ? 7.587 1.288 -0.608 1.00 81.75 169 VAL A O 1
ATOM 1231 N N . PHE A 1 170 ? 8.943 0.249 -2.071 1.00 80.25 170 PHE A N 1
ATOM 1232 C CA . PHE A 1 170 ? 8.718 -1.081 -1.535 1.00 80.25 170 PHE A CA 1
ATOM 1233 C C . PHE A 1 170 ? 9.165 -1.193 -0.074 1.00 80.25 170 PHE A C 1
ATOM 1235 O O . PHE A 1 170 ? 8.418 -1.755 0.719 1.00 80.25 170 PHE A O 1
ATOM 1242 N N . GLU A 1 171 ? 10.316 -0.643 0.320 1.00 78.31 171 GLU A N 1
ATOM 1243 C CA . GLU A 1 171 ? 10.801 -0.685 1.710 1.00 78.31 171 GLU A CA 1
ATOM 1244 C C . GLU A 1 171 ? 9.879 0.094 2.663 1.00 78.31 171 GLU A C 1
ATOM 1246 O O . GLU A 1 171 ? 9.459 -0.455 3.683 1.00 78.31 171 GLU A O 1
ATOM 1251 N N . ILE A 1 172 ? 9.450 1.305 2.285 1.00 82.19 172 ILE A N 1
ATOM 1252 C CA . ILE A 1 172 ? 8.500 2.108 3.081 1.00 82.19 172 ILE A CA 1
ATOM 1253 C C . ILE A 1 172 ? 7.174 1.357 3.268 1.00 82.19 172 ILE A C 1
ATOM 1255 O O . ILE A 1 172 ? 6.644 1.266 4.380 1.00 82.19 172 ILE A O 1
ATOM 1259 N N . VAL A 1 173 ? 6.629 0.797 2.184 1.00 83.69 173 VAL A N 1
ATOM 1260 C CA . VAL A 1 173 ? 5.369 0.042 2.226 1.00 83.69 173 VAL A CA 1
ATOM 1261 C C . VAL A 1 173 ? 5.530 -1.240 3.041 1.00 83.69 173 VAL A C 1
ATOM 1263 O O . VAL A 1 173 ? 4.651 -1.567 3.837 1.00 83.69 173 VAL A O 1
ATOM 1266 N N . SER A 1 174 ? 6.656 -1.939 2.892 1.00 82.38 174 SER A N 1
ATOM 1267 C CA . SER A 1 174 ? 6.980 -3.149 3.654 1.00 82.38 174 SER A CA 1
ATOM 1268 C C . SER A 1 174 ? 7.022 -2.866 5.149 1.00 82.38 174 SER A C 1
ATOM 1270 O O . SER A 1 174 ? 6.425 -3.608 5.926 1.00 82.38 174 SER A O 1
ATOM 1272 N N . PHE A 1 175 ? 7.675 -1.773 5.548 1.00 82.19 175 PHE A N 1
ATOM 1273 C CA . PHE A 1 175 ? 7.762 -1.347 6.940 1.00 82.19 175 PHE A CA 1
ATOM 1274 C C . PHE A 1 175 ? 6.384 -1.003 7.515 1.00 82.19 175 PHE A C 1
ATOM 1276 O O . PHE A 1 175 ? 6.000 -1.523 8.566 1.00 82.19 175 PHE A O 1
ATOM 1283 N N . ALA A 1 176 ? 5.604 -0.175 6.809 1.00 84.75 176 ALA A N 1
ATOM 1284 C CA . ALA A 1 176 ? 4.246 0.169 7.227 1.00 84.75 176 ALA A CA 1
ATOM 1285 C C . ALA A 1 176 ? 3.384 -1.091 7.382 1.00 84.75 176 ALA A C 1
ATOM 1287 O O . ALA A 1 176 ? 2.619 -1.237 8.339 1.00 84.75 176 ALA A O 1
ATOM 1288 N N . TRP A 1 177 ? 3.538 -2.036 6.460 1.00 84.94 177 TRP A N 1
ATOM 1289 C CA . TRP A 1 177 ? 2.751 -3.248 6.457 1.00 84.94 177 TRP A CA 1
ATOM 1290 C C . TRP A 1 177 ? 3.152 -4.252 7.539 1.00 84.94 177 TRP A C 1
ATOM 1292 O O . TRP A 1 177 ? 2.272 -4.824 8.186 1.00 84.94 177 TRP A O 1
ATOM 1302 N N . ALA A 1 178 ? 4.449 -4.406 7.805 1.00 83.62 178 ALA A N 1
ATOM 1303 C CA . ALA A 1 178 ? 4.951 -5.165 8.943 1.00 83.62 178 ALA A CA 1
ATOM 1304 C C . ALA A 1 178 ? 4.461 -4.561 10.269 1.00 83.62 178 ALA A C 1
ATOM 1306 O O . ALA A 1 178 ? 3.965 -5.292 11.126 1.00 83.62 178 ALA A O 1
ATOM 1307 N N . GLY A 1 179 ? 4.482 -3.230 10.399 1.00 84.81 179 GLY A N 1
ATOM 1308 C CA . GLY A 1 179 ? 3.984 -2.520 11.578 1.00 84.81 179 GLY A CA 1
ATOM 1309 C C . GLY A 1 179 ? 2.496 -2.754 11.837 1.00 84.81 179 GLY A C 1
ATOM 1310 O O . GLY A 1 179 ? 2.114 -3.144 12.944 1.00 84.81 179 GLY A O 1
ATOM 1311 N N . PHE A 1 180 ? 1.643 -2.585 10.820 1.00 84.25 180 PHE A N 1
ATOM 1312 C CA . PHE A 1 180 ? 0.209 -2.872 10.949 1.00 84.25 180 PHE A CA 1
ATOM 1313 C C . PHE A 1 180 ? -0.062 -4.357 11.212 1.00 84.25 180 PHE A C 1
ATOM 1315 O O . PHE A 1 180 ? -0.872 -4.690 12.079 1.00 84.25 180 PHE A O 1
ATOM 1322 N N . GLY A 1 181 ? 0.644 -5.248 10.512 1.00 84.12 181 GLY A N 1
ATOM 1323 C CA . GLY A 1 181 ? 0.552 -6.691 10.706 1.00 84.12 181 GLY A CA 1
ATOM 1324 C C . GLY A 1 181 ? 0.906 -7.111 12.132 1.00 84.12 181 GLY A C 1
ATOM 1325 O O . GLY A 1 181 ? 0.144 -7.849 12.749 1.00 84.12 181 GLY A O 1
ATOM 1326 N N . ALA A 1 182 ? 2.004 -6.595 12.687 1.00 84.50 182 ALA A N 1
ATOM 1327 C CA . ALA A 1 182 ? 2.452 -6.895 14.045 1.00 84.50 182 ALA A CA 1
ATOM 1328 C C . ALA A 1 182 ? 1.536 -6.292 15.122 1.00 84.50 182 ALA A C 1
ATOM 1330 O O . ALA A 1 182 ? 1.290 -6.928 16.145 1.00 84.50 182 ALA A O 1
ATOM 1331 N N . THR A 1 183 ? 1.007 -5.088 14.888 1.00 85.94 183 THR A N 1
ATOM 1332 C CA . THR A 1 183 ? 0.171 -4.365 15.862 1.00 85.94 183 THR A CA 1
ATOM 1333 C C . THR A 1 183 ? -1.250 -4.927 15.925 1.00 85.94 183 THR A C 1
ATOM 1335 O O . THR A 1 183 ? -1.773 -5.187 17.007 1.00 85.94 183 THR A O 1
ATOM 1338 N N . PHE A 1 184 ? -1.893 -5.131 14.773 1.00 84.62 184 PHE A N 1
ATOM 1339 C CA . PHE A 1 184 ? -3.309 -5.505 14.703 1.00 84.62 184 PHE A CA 1
ATOM 1340 C C . PHE A 1 184 ? -3.531 -6.983 14.386 1.00 84.62 184 PHE A C 1
ATOM 1342 O O . PHE A 1 184 ? -4.525 -7.549 14.834 1.00 84.62 184 PHE A O 1
ATOM 1349 N N . GLY A 1 185 ? -2.626 -7.632 13.649 1.00 85.44 185 GLY A N 1
ATOM 1350 C CA . GLY A 1 185 ? -2.789 -9.024 13.218 1.00 85.44 185 GLY A CA 1
ATOM 1351 C C . GLY A 1 185 ? -3.031 -9.993 14.383 1.00 85.44 185 GLY A C 1
ATOM 1352 O O . GLY A 1 185 ? -4.062 -10.672 14.384 1.00 85.44 185 GLY A O 1
ATOM 1353 N N . PRO A 1 186 ? -2.163 -10.030 15.415 1.00 84.38 186 PRO A N 1
ATOM 1354 C CA . PRO A 1 186 ? -2.369 -10.878 16.588 1.00 84.38 186 PRO A CA 1
ATOM 1355 C C . PRO A 1 186 ? -3.683 -10.582 17.314 1.00 84.38 186 PRO A C 1
ATOM 1357 O O . PRO A 1 186 ? -4.382 -11.503 17.726 1.00 84.38 186 PRO A O 1
ATOM 1360 N N . VAL A 1 187 ? -4.054 -9.305 17.435 1.00 86.75 187 VAL A N 1
ATOM 1361 C CA . VAL A 1 187 ? -5.281 -8.889 18.129 1.00 86.75 187 VAL A CA 1
ATOM 1362 C C . VAL A 1 187 ? -6.524 -9.355 17.385 1.00 86.75 187 VAL A C 1
ATOM 1364 O O . VAL A 1 187 ? -7.431 -9.900 18.009 1.00 86.75 187 VAL A O 1
ATOM 1367 N N . VAL A 1 188 ? -6.554 -9.205 16.061 1.00 85.00 188 VAL A N 1
ATOM 1368 C CA . VAL A 1 188 ? -7.674 -9.639 15.217 1.00 85.00 188 VAL A CA 1
ATOM 1369 C C . VAL A 1 188 ? -7.818 -11.160 15.246 1.00 85.00 188 VAL A C 1
ATOM 1371 O O . VAL A 1 188 ? -8.923 -11.669 15.432 1.00 85.00 188 VAL A O 1
ATOM 1374 N N . LEU A 1 189 ? -6.712 -11.901 15.132 1.00 85.00 189 LEU A N 1
ATOM 1375 C CA . LEU A 1 189 ? -6.731 -13.365 15.207 1.00 85.00 189 LEU A CA 1
ATOM 1376 C C . LEU A 1 189 ? -7.208 -13.857 16.580 1.00 85.00 189 LEU A C 1
ATOM 1378 O O . LEU A 1 189 ? -8.082 -14.723 16.655 1.00 85.00 189 LEU A O 1
ATOM 1382 N N . CYS A 1 190 ? -6.697 -13.275 17.666 1.00 86.06 190 CYS A N 1
ATOM 1383 C CA . CYS A 1 190 ? -7.151 -13.595 19.015 1.00 86.06 190 CYS A CA 1
ATOM 1384 C C . CYS A 1 190 ? -8.622 -13.214 19.226 1.00 86.06 190 CYS A C 1
ATOM 1386 O O . CYS A 1 190 ? -9.365 -13.986 19.819 1.00 86.06 190 CYS A O 1
ATOM 1388 N N . ALA A 1 191 ? -9.084 -12.073 18.714 1.00 83.88 191 ALA A N 1
ATOM 1389 C CA . ALA A 1 191 ? -10.483 -11.670 18.831 1.00 83.88 191 ALA A CA 1
ATOM 1390 C C . ALA A 1 191 ? -11.445 -12.620 18.094 1.00 83.88 191 ALA A C 1
ATOM 1392 O O . ALA A 1 191 ? -12.536 -12.882 18.594 1.00 83.88 191 ALA A O 1
ATOM 1393 N N . LEU A 1 192 ? -11.044 -13.164 16.938 1.00 82.50 192 LEU A N 1
ATOM 1394 C CA . LEU A 1 192 ? -11.881 -14.068 16.140 1.00 82.50 192 LEU A CA 1
ATOM 1395 C C . LEU A 1 192 ? -11.897 -15.508 16.669 1.00 82.50 192 LEU A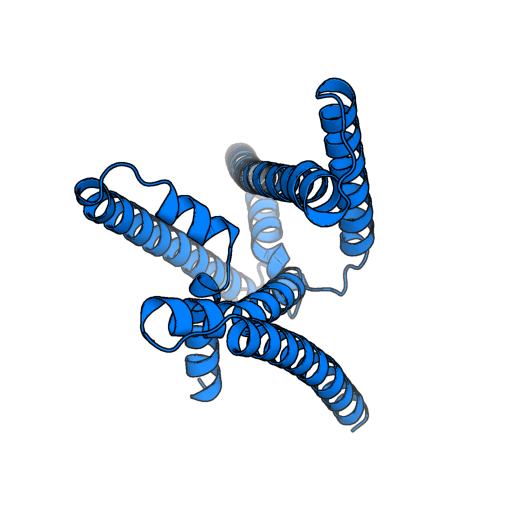 C 1
ATOM 1397 O O . LEU A 1 192 ? -12.952 -16.142 16.692 1.00 82.50 192 LEU A O 1
ATOM 1401 N N . PHE A 1 193 ? -10.743 -16.042 17.076 1.00 83.81 193 PHE A N 1
ATOM 1402 C CA . PHE A 1 193 ? -10.610 -17.462 17.429 1.00 83.81 193 PHE A CA 1
ATOM 1403 C C . PHE A 1 193 ? -10.582 -17.728 18.938 1.00 83.81 193 PHE A C 1
ATOM 1405 O O . PHE A 1 193 ? -10.841 -18.856 19.363 1.00 83.81 193 PHE A O 1
ATOM 1412 N N . TRP A 1 194 ? -10.300 -16.720 19.768 1.00 85.94 194 TRP A N 1
ATOM 1413 C CA . TRP A 1 194 ? -10.110 -16.900 21.205 1.00 85.94 194 TRP A CA 1
ATOM 1414 C C . TRP A 1 194 ? -11.235 -16.261 22.026 1.00 85.94 194 TRP A C 1
ATOM 1416 O O . TRP A 1 194 ? -11.285 -15.054 22.249 1.00 85.94 194 TRP A O 1
ATOM 1426 N N . LYS A 1 195 ? -12.112 -17.102 22.591 1.00 74.69 195 LYS A N 1
ATOM 1427 C CA . LYS A 1 195 ? -13.281 -16.661 23.381 1.00 74.69 195 LYS A CA 1
ATOM 1428 C C . LYS A 1 195 ? -12.948 -15.862 24.652 1.00 74.69 195 LYS A C 1
ATOM 1430 O O . LYS A 1 195 ? -13.831 -15.210 25.191 1.00 74.69 195 LYS A O 1
ATOM 1435 N N . ARG A 1 196 ? -11.707 -15.928 25.157 1.00 82.31 196 ARG A N 1
ATOM 1436 C CA . ARG A 1 196 ? -11.240 -15.156 26.334 1.00 82.31 196 ARG A CA 1
ATOM 1437 C C . ARG A 1 196 ? -10.467 -13.880 25.965 1.00 82.31 196 ARG A C 1
ATOM 1439 O O . ARG A 1 196 ? -9.734 -13.361 26.807 1.00 82.31 196 ARG A O 1
ATOM 1446 N N . SER A 1 197 ? -10.559 -13.416 24.716 1.00 80.00 197 SER A N 1
ATOM 1447 C CA . SER A 1 197 ? -9.954 -12.143 24.316 1.00 80.00 197 SER A CA 1
ATOM 1448 C C . SER A 1 197 ? -10.553 -11.011 25.154 1.00 80.00 197 SER A C 1
ATOM 1450 O O . SER A 1 197 ? -11.766 -10.955 25.351 1.00 80.00 197 SER A O 1
ATOM 1452 N N . ASN A 1 198 ? -9.702 -10.145 25.703 1.00 86.56 198 ASN A N 1
ATOM 1453 C CA . ASN A 1 198 ? -10.111 -9.046 26.572 1.00 86.56 198 ASN A CA 1
ATOM 1454 C C . ASN A 1 198 ? -9.434 -7.738 26.141 1.00 86.56 198 ASN A C 1
ATOM 1456 O O . ASN A 1 198 ? -8.381 -7.759 25.503 1.00 86.56 198 ASN A O 1
ATOM 1460 N N . LEU A 1 199 ? -10.043 -6.605 26.504 1.00 84.38 199 LEU A N 1
ATOM 1461 C CA . LEU A 1 199 ? -9.593 -5.272 26.094 1.00 84.38 199 LEU A CA 1
ATOM 1462 C C . LEU A 1 199 ? -8.137 -4.993 26.499 1.00 84.38 199 LEU A C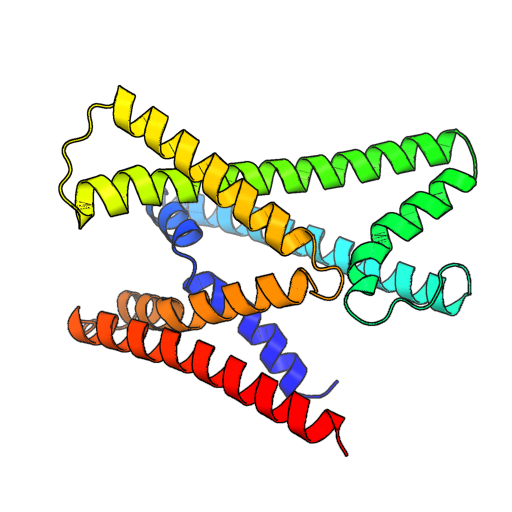 1
ATOM 1464 O O . LEU A 1 199 ? -7.362 -4.478 25.700 1.00 84.38 199 LEU A O 1
ATOM 1468 N N . TRP A 1 200 ? -7.751 -5.372 27.716 1.00 86.62 200 TRP A N 1
ATOM 1469 C CA . TRP A 1 200 ? -6.406 -5.133 28.242 1.00 86.62 200 TRP A CA 1
ATOM 1470 C C . TRP A 1 200 ? -5.340 -5.949 27.508 1.00 86.62 200 TRP A C 1
ATOM 1472 O O . TRP A 1 200 ? -4.281 -5.419 27.191 1.00 86.62 200 TRP A O 1
ATOM 1482 N N . GLY A 1 201 ? -5.644 -7.205 27.174 1.00 82.62 201 GLY A N 1
ATOM 1483 C CA . GLY A 1 201 ? -4.788 -8.081 26.378 1.00 82.62 201 GLY A CA 1
ATOM 1484 C C . GLY A 1 201 ? -4.665 -7.619 24.927 1.00 82.62 201 GLY A C 1
ATOM 1485 O O . GLY A 1 201 ? -3.587 -7.708 24.342 1.00 82.62 201 GLY A O 1
ATOM 1486 N N . ALA A 1 202 ? -5.743 -7.074 24.357 1.00 85.25 202 ALA A N 1
ATOM 1487 C CA . ALA A 1 202 ? -5.708 -6.446 23.041 1.00 85.25 202 ALA A CA 1
ATOM 1488 C C . ALA A 1 202 ? -4.809 -5.199 23.048 1.00 85.25 202 ALA A C 1
ATOM 1490 O O . ALA A 1 202 ? -3.904 -5.102 22.225 1.00 85.25 202 ALA A O 1
ATOM 1491 N N . LEU A 1 203 ? -4.986 -4.293 24.015 1.00 85.69 203 LEU A N 1
ATOM 1492 C CA . LEU A 1 203 ? -4.171 -3.080 24.147 1.00 85.69 203 LEU A CA 1
ATOM 1493 C C . LEU A 1 203 ? -2.691 -3.395 24.395 1.00 85.69 203 LEU A C 1
ATOM 1495 O O . LEU A 1 203 ? -1.824 -2.812 23.743 1.00 85.69 203 LEU A O 1
ATOM 1499 N N . SER A 1 204 ? -2.387 -4.345 25.286 1.00 85.56 204 SER A N 1
ATOM 1500 C CA . SER A 1 204 ? -1.005 -4.769 25.523 1.00 85.56 204 SER A CA 1
ATOM 1501 C C . SER A 1 204 ? -0.400 -5.430 24.284 1.00 85.56 204 SER A C 1
ATOM 1503 O O . SER A 1 204 ? 0.761 -5.189 23.974 1.00 85.56 204 SER A O 1
ATOM 1505 N N . GLY A 1 205 ? -1.186 -6.223 23.546 1.00 84.38 205 GLY A N 1
ATOM 1506 C CA . GLY A 1 205 ? -0.763 -6.845 22.291 1.00 84.38 205 GLY A CA 1
ATOM 1507 C C . GLY A 1 205 ? -0.436 -5.819 21.206 1.00 84.38 205 GLY A C 1
ATOM 1508 O O . GLY A 1 205 ? 0.617 -5.918 20.582 1.00 84.38 205 GLY A O 1
ATOM 1509 N N . MET A 1 206 ? -1.281 -4.795 21.040 1.00 87.75 206 MET A N 1
ATOM 1510 C CA . MET A 1 206 ? -1.013 -3.682 20.120 1.00 87.75 206 MET A CA 1
ATOM 1511 C C . MET A 1 206 ? 0.266 -2.939 20.507 1.00 87.75 206 MET A C 1
ATOM 1513 O O . MET A 1 206 ? 1.119 -2.701 19.654 1.00 87.75 206 MET A O 1
ATOM 1517 N N . GLY A 1 207 ? 0.426 -2.610 21.793 1.00 86.88 207 GLY A N 1
ATOM 1518 C CA . GLY A 1 207 ? 1.612 -1.915 22.291 1.00 86.88 207 GLY A CA 1
ATOM 1519 C C . GLY A 1 207 ? 2.898 -2.708 22.055 1.00 86.88 207 GLY A C 1
ATOM 1520 O O . GLY A 1 207 ? 3.853 -2.179 21.491 1.00 86.88 207 GLY A O 1
ATOM 1521 N N . VAL A 1 208 ? 2.911 -3.993 22.421 1.00 87.56 208 VAL A N 1
ATOM 1522 C CA . VAL A 1 208 ? 4.073 -4.872 22.219 1.00 87.56 208 VAL A CA 1
ATOM 1523 C C . VAL A 1 208 ? 4.373 -5.060 20.732 1.00 87.56 208 VAL A C 1
ATOM 1525 O O . VAL A 1 208 ? 5.536 -4.987 20.350 1.00 87.56 208 VAL A O 1
ATOM 1528 N N . GLY A 1 209 ? 3.357 -5.248 19.884 1.00 83.50 209 GLY A N 1
ATOM 1529 C CA . GLY A 1 209 ? 3.535 -5.391 18.436 1.00 83.50 209 GLY A CA 1
ATOM 1530 C C . GLY A 1 209 ? 4.146 -4.148 17.782 1.00 83.50 209 GLY A C 1
ATOM 1531 O O . GLY A 1 209 ? 5.093 -4.265 17.003 1.00 83.50 209 GLY A O 1
ATOM 1532 N N . ALA A 1 210 ? 3.664 -2.958 18.151 1.00 84.19 210 ALA A N 1
ATOM 1533 C CA . ALA A 1 210 ? 4.194 -1.692 17.650 1.00 84.19 210 ALA A CA 1
ATOM 1534 C C . ALA A 1 210 ? 5.647 -1.459 18.098 1.00 84.19 210 ALA A C 1
ATOM 1536 O O . ALA A 1 210 ? 6.507 -1.127 17.279 1.00 84.19 210 ALA A O 1
ATOM 1537 N N . VAL A 1 211 ? 5.937 -1.682 19.386 1.00 86.75 211 VAL A N 1
ATOM 1538 C CA . VAL A 1 211 ? 7.290 -1.526 19.944 1.00 86.75 211 VAL A CA 1
ATOM 1539 C C . VAL A 1 211 ? 8.251 -2.551 19.352 1.00 86.75 211 VAL A C 1
ATOM 1541 O O . VAL A 1 211 ? 9.366 -2.188 18.996 1.00 86.75 211 VAL A O 1
ATOM 1544 N N . ALA A 1 212 ? 7.831 -3.808 19.191 1.00 84.19 212 ALA A N 1
ATOM 1545 C CA . ALA A 1 212 ? 8.659 -4.852 18.598 1.00 84.19 212 ALA A CA 1
ATOM 1546 C C . ALA A 1 212 ? 9.032 -4.525 17.147 1.00 84.19 212 ALA A C 1
ATOM 1548 O O . ALA A 1 212 ? 10.196 -4.667 16.782 1.00 84.19 212 ALA A O 1
ATOM 1549 N N . ASN A 1 213 ? 8.084 -4.037 16.338 1.00 83.56 213 ASN A N 1
ATOM 1550 C CA . ASN A 1 213 ? 8.364 -3.636 14.958 1.00 83.56 213 ASN A CA 1
ATOM 1551 C C . ASN A 1 213 ? 9.363 -2.472 14.898 1.00 83.56 213 ASN A C 1
ATOM 1553 O O . ASN A 1 213 ? 10.337 -2.530 14.155 1.00 83.56 213 ASN A O 1
ATOM 1557 N N . PHE A 1 214 ? 9.157 -1.436 15.716 1.00 82.06 214 PHE A N 1
ATOM 1558 C CA . PHE A 1 214 ? 10.069 -0.293 15.761 1.00 82.06 214 PHE A CA 1
ATOM 1559 C C . PHE A 1 214 ? 11.461 -0.686 16.277 1.00 82.06 214 PHE A C 1
ATOM 1561 O O . PHE A 1 214 ? 12.474 -0.274 15.721 1.00 82.06 214 PHE A O 1
ATOM 1568 N N . TYR A 1 215 ? 11.522 -1.529 17.309 1.00 82.81 215 TYR A N 1
ATOM 1569 C CA . TYR A 1 215 ? 12.776 -2.035 17.855 1.00 82.81 215 TYR A CA 1
ATOM 1570 C C . TYR A 1 215 ? 13.550 -2.871 16.831 1.00 82.81 215 TYR A C 1
ATOM 1572 O O . TYR A 1 215 ? 14.758 -2.694 16.692 1.00 82.81 215 TYR A O 1
ATOM 1580 N N . LEU A 1 216 ? 12.868 -3.751 16.091 1.00 78.56 216 LEU A N 1
ATOM 1581 C CA . LEU A 1 216 ? 13.480 -4.557 15.033 1.00 78.56 216 LEU A CA 1
ATOM 1582 C C . LEU A 1 216 ? 14.010 -3.694 13.886 1.00 78.56 216 LEU A C 1
ATOM 1584 O O . LEU A 1 216 ? 15.092 -3.980 13.384 1.00 78.56 216 LEU A O 1
ATOM 1588 N N . GLU A 1 217 ? 13.308 -2.624 13.518 1.00 76.06 217 GLU A N 1
ATOM 1589 C CA . GLU A 1 217 ? 13.774 -1.692 12.487 1.00 76.06 217 GLU A CA 1
ATOM 1590 C C . GLU A 1 217 ? 15.017 -0.916 12.945 1.00 76.06 217 GLU A C 1
ATOM 1592 O O . GLU A 1 217 ? 16.029 -0.874 12.246 1.00 76.06 217 GLU A O 1
ATOM 1597 N N . VAL A 1 218 ? 14.994 -0.354 14.159 1.00 75.62 218 VAL A N 1
ATOM 1598 C CA . VAL A 1 218 ? 16.127 0.401 14.723 1.00 75.62 218 VAL A CA 1
ATOM 1599 C C . VAL A 1 218 ? 17.338 -0.508 14.958 1.00 75.62 218 VAL A C 1
ATOM 1601 O O . VAL A 1 218 ? 18.476 -0.148 14.652 1.00 75.62 218 VAL A O 1
ATOM 1604 N N . CYS A 1 219 ? 17.122 -1.719 15.468 1.00 72.56 219 CYS A N 1
ATOM 1605 C CA . CYS A 1 219 ? 18.193 -2.687 15.671 1.00 72.56 219 CYS A CA 1
ATOM 1606 C C . CYS A 1 219 ? 18.721 -3.228 14.331 1.00 72.56 219 CYS A C 1
ATOM 1608 O O . CYS A 1 219 ? 19.931 -3.342 14.153 1.00 72.56 219 CYS A O 1
ATOM 1610 N N . GLY A 1 220 ? 17.844 -3.484 13.356 1.00 64.19 220 GLY A N 1
ATOM 1611 C CA . GLY A 1 220 ? 18.207 -3.942 12.013 1.00 64.19 220 GLY A CA 1
ATOM 1612 C C . GLY A 1 220 ? 18.989 -2.900 11.211 1.00 64.19 220 GLY A C 1
ATOM 1613 O O . GLY A 1 220 ? 19.981 -3.237 10.563 1.00 64.19 220 GLY A O 1
ATOM 1614 N N . THR A 1 221 ? 18.611 -1.624 11.309 1.00 58.72 221 THR A N 1
ATOM 1615 C CA . THR A 1 221 ? 19.374 -0.500 10.737 1.00 58.72 221 THR A CA 1
ATOM 1616 C C . THR A 1 221 ? 20.722 -0.318 11.434 1.00 58.72 221 THR A C 1
ATOM 1618 O O . THR A 1 221 ? 21.724 -0.106 10.754 1.00 58.72 221 THR A O 1
ATOM 1621 N N . THR A 1 222 ? 20.793 -0.508 12.756 1.00 53.12 222 THR A N 1
ATOM 1622 C CA . THR A 1 222 ? 22.060 -0.499 13.515 1.00 53.12 222 THR A CA 1
ATOM 1623 C C . THR A 1 222 ? 22.982 -1.660 13.115 1.00 53.12 222 THR A C 1
ATOM 1625 O O . THR A 1 222 ? 24.191 -1.475 12.974 1.00 53.12 222 THR A O 1
ATOM 1628 N N . LEU A 1 223 ? 22.430 -2.854 12.873 1.00 51.50 223 LEU A N 1
ATOM 1629 C CA . LEU A 1 223 ? 23.190 -4.013 12.392 1.00 51.50 223 LEU A CA 1
ATOM 1630 C C . LEU A 1 223 ? 23.719 -3.798 10.962 1.00 51.50 223 LEU A C 1
ATOM 1632 O O . LEU A 1 223 ? 24.871 -4.121 10.683 1.00 51.50 223 LEU A O 1
ATOM 1636 N N . ARG A 1 224 ? 22.896 -3.222 10.069 1.00 52.09 224 ARG A N 1
ATOM 1637 C CA . ARG A 1 224 ? 23.295 -2.835 8.701 1.00 52.09 224 ARG A CA 1
ATOM 1638 C C . ARG A 1 224 ? 24.399 -1.769 8.708 1.00 52.09 224 ARG A C 1
ATOM 1640 O O . ARG A 1 224 ? 25.325 -1.873 7.912 1.00 52.09 224 ARG A O 1
ATOM 1647 N N . TRP A 1 225 ? 24.345 -0.800 9.626 1.00 41.88 225 TRP A N 1
ATOM 1648 C CA . TRP A 1 225 ? 25.394 0.214 9.809 1.00 41.88 225 TRP A CA 1
ATOM 1649 C C . TRP A 1 225 ? 26.721 -0.375 10.306 1.00 41.88 225 TRP A C 1
ATOM 1651 O O . TRP A 1 225 ? 27.775 -0.013 9.795 1.00 41.88 225 TRP A O 1
ATOM 1661 N N . ASN A 1 226 ? 26.685 -1.318 11.253 1.00 42.44 226 ASN A N 1
ATOM 1662 C CA . ASN A 1 226 ? 27.899 -1.964 11.772 1.00 42.44 226 ASN A CA 1
ATOM 1663 C C . ASN A 1 226 ? 28.568 -2.908 10.757 1.00 42.44 226 ASN A C 1
ATOM 1665 O O . ASN A 1 226 ? 29.785 -3.053 10.765 1.00 42.44 226 ASN A O 1
ATOM 1669 N N . LEU A 1 227 ? 27.789 -3.541 9.876 1.00 48.19 227 LEU A N 1
ATOM 1670 C CA . LEU A 1 227 ? 28.309 -4.413 8.815 1.00 48.19 227 LEU A CA 1
ATOM 1671 C C . LEU A 1 227 ? 28.721 -3.655 7.542 1.00 48.19 227 LEU A C 1
ATOM 1673 O O . LEU A 1 227 ? 29.431 -4.222 6.726 1.00 48.19 227 LEU A O 1
ATOM 1677 N N . GLY A 1 228 ? 28.298 -2.399 7.359 1.00 40.16 228 GLY A N 1
ATOM 1678 C CA . GLY A 1 228 ? 28.744 -1.535 6.254 1.00 40.16 228 GLY A CA 1
ATOM 1679 C C . GLY A 1 228 ? 30.110 -0.869 6.478 1.00 40.16 228 GLY A C 1
ATOM 1680 O O . GLY A 1 228 ? 30.621 -0.211 5.575 1.00 40.16 228 GLY A O 1
ATOM 1681 N N . HIS A 1 229 ? 30.686 -1.030 7.674 1.00 38.00 229 HIS A N 1
ATOM 1682 C CA . HIS A 1 229 ? 32.012 -0.542 8.072 1.00 38.00 229 HIS A CA 1
ATOM 1683 C C . HIS A 1 229 ? 33.054 -1.667 8.263 1.00 38.00 229 HIS A C 1
ATOM 1685 O O . HIS A 1 229 ? 34.160 -1.390 8.730 1.00 38.00 229 HIS A O 1
ATOM 1691 N N . LEU A 1 230 ? 32.718 -2.909 7.894 1.00 35.66 230 LEU A N 1
ATOM 1692 C CA . LEU A 1 230 ? 33.623 -4.066 7.815 1.00 35.66 230 LEU A CA 1
ATOM 1693 C C . LEU A 1 230 ? 33.768 -4.511 6.357 1.00 35.66 230 LEU A C 1
ATOM 1695 O O . LEU A 1 230 ? 34.889 -4.929 5.995 1.00 35.66 230 LEU A O 1
#

Radius of gyration: 21.72 Å; chains: 1; bounding box: 59×43×62 Å